Protein AF-A0A290S8D7-F1 (afdb_monomer_lite)

Sequence (197 aa):
MLNIEDENNVKNYIDEVLSFNNTICKQAKLFISSNDVSYNMELPVLGNIDRTFTPRDGGKIKKEITNSKGVSPVKDMSHWLAHYLYKKIIELDVICIFDDVMGTEGDLVGFEKTSFINKHEEMVHIACKKNISSKNELMKLIFASKVSWHFVCVIAYTDKGFTTPEYYETDSLKVKEVVIGACDGEAFIVVKKLYEK

pLDDT: mean 72.98, std 17.55, range [30.61, 94.19]

Radius of gyration: 16.67 Å; chains: 1; bounding box: 40×33×49 Å

Foldseek 3Di:
DADQVDPVLVVVLLCVLLVDPDPLSVLVVCVPVVFAKDKDKDFPCPDPWRWHFDSVVQRATDTDDDDDDDDDPQPALLSVVLVVVVCCQVVVQKKKKKFQPPDDPVNCVPVVLFWDQAPVRGIMGIDHVVRDVDSVNSSVVCVVRLQFQNIKMWIFDAPVHDDDRHHDPSVRTHTAWMWGAGNSNSMIIIMGHPDDD

Structure (mmCIF, N/CA/C/O backbone):
data_AF-A0A290S8D7-F1
#
_entry.id   AF-A0A290S8D7-F1
#
loop_
_atom_site.group_PDB
_atom_site.id
_atom_site.type_symbol
_atom_site.label_atom_id
_atom_site.label_alt_id
_atom_site.label_comp_id
_atom_site.label_asym_id
_atom_site.label_entity_id
_atom_site.label_seq_id
_atom_site.pdbx_PDB_ins_code
_atom_site.Cartn_x
_atom_site.Cartn_y
_atom_site.Cartn_z
_atom_site.occupancy
_atom_site.B_iso_or_equiv
_atom_site.auth_seq_id
_atom_site.auth_comp_id
_atom_site.auth_asym_id
_atom_site.auth_atom_id
_atom_site.pdbx_PDB_model_num
ATOM 1 N N . MET A 1 1 ? -3.801 4.376 -21.382 1.00 35.59 1 MET A N 1
ATOM 2 C CA . MET A 1 1 ? -4.332 3.147 -20.761 1.00 35.59 1 MET A CA 1
ATOM 3 C C . MET A 1 1 ? -3.591 2.013 -21.434 1.00 35.59 1 MET A C 1
ATOM 5 O O . MET A 1 1 ? -3.637 1.959 -22.656 1.00 35.59 1 MET A O 1
ATOM 9 N N . LEU A 1 2 ? -2.790 1.243 -20.697 1.00 41.97 2 LEU A N 1
ATOM 10 C CA . LEU A 1 2 ? -2.052 0.141 -21.307 1.00 41.97 2 LEU A CA 1
ATOM 11 C C . LEU A 1 2 ? -2.994 -1.022 -21.585 1.00 41.97 2 LEU A C 1
ATOM 13 O O . LEU A 1 2 ? -3.769 -1.401 -20.708 1.00 41.97 2 LEU A O 1
ATOM 17 N N . ASN A 1 3 ? -2.880 -1.606 -22.775 1.00 43.66 3 ASN A N 1
ATOM 18 C CA . ASN A 1 3 ? -3.418 -2.932 -23.027 1.00 43.66 3 ASN A CA 1
ATOM 19 C C . ASN A 1 3 ? -2.532 -3.933 -22.284 1.00 43.66 3 ASN A C 1
ATOM 21 O O . ASN A 1 3 ? -1.372 -4.137 -22.636 1.00 43.66 3 ASN A O 1
ATOM 25 N N . ILE A 1 4 ? -3.072 -4.518 -21.220 1.00 52.78 4 ILE A N 1
ATOM 26 C CA . ILE A 1 4 ? -2.480 -5.687 -20.580 1.00 52.78 4 ILE A CA 1
ATOM 27 C 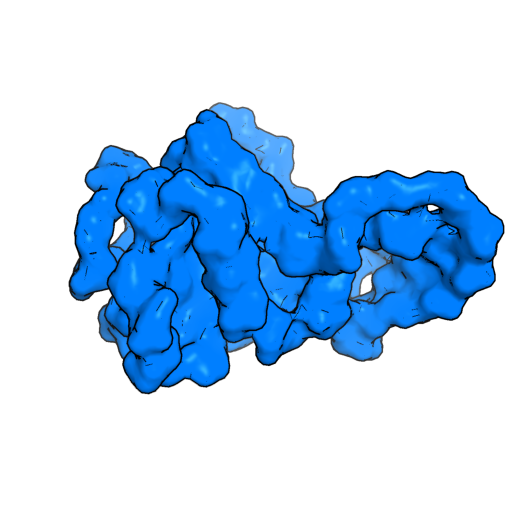C . ILE A 1 4 ? -2.733 -6.847 -21.545 1.00 52.78 4 ILE A C 1
ATOM 29 O O . ILE A 1 4 ? -3.855 -7.333 -21.639 1.00 52.78 4 ILE A O 1
ATOM 33 N N . GLU A 1 5 ? -1.718 -7.249 -22.309 1.00 51.19 5 GLU A N 1
ATOM 34 C CA . GLU A 1 5 ? -1.872 -8.282 -23.346 1.00 51.19 5 GLU A CA 1
ATOM 35 C C . GLU A 1 5 ? -2.170 -9.684 -22.777 1.00 51.19 5 GLU A C 1
ATOM 37 O O . GLU A 1 5 ? -2.544 -10.574 -23.535 1.00 51.19 5 GLU A O 1
ATOM 42 N N . ASP A 1 6 ? -2.043 -9.900 -21.460 1.00 66.06 6 ASP A N 1
ATOM 43 C CA . ASP A 1 6 ? -2.288 -11.206 -20.841 1.00 66.06 6 ASP A CA 1
ATOM 44 C C . ASP A 1 6 ? -2.640 -11.098 -19.342 1.00 66.06 6 ASP A C 1
ATOM 46 O O . ASP A 1 6 ? -1.768 -10.940 -18.481 1.00 66.06 6 ASP A O 1
ATOM 50 N N . GLU A 1 7 ? -3.933 -11.197 -19.021 1.00 66.19 7 GLU A N 1
ATOM 51 C CA . GLU A 1 7 ? -4.452 -11.187 -17.644 1.00 66.19 7 GLU A CA 1
ATOM 52 C C . GLU A 1 7 ? -3.838 -12.302 -16.776 1.00 66.19 7 GLU A C 1
ATOM 54 O O . GLU A 1 7 ? -3.600 -12.097 -15.583 1.00 66.19 7 GLU A O 1
ATOM 59 N N . ASN A 1 8 ? -3.511 -13.463 -17.359 1.00 72.75 8 ASN A N 1
ATOM 60 C CA . ASN A 1 8 ? -2.917 -14.574 -16.612 1.00 72.75 8 ASN A CA 1
ATOM 61 C C . ASN A 1 8 ? -1.498 -14.242 -16.151 1.00 72.75 8 ASN A C 1
ATOM 63 O O . ASN A 1 8 ? -1.115 -14.581 -15.034 1.00 72.75 8 ASN A O 1
ATOM 67 N N . ASN A 1 9 ? -0.724 -13.530 -16.972 1.00 72.00 9 ASN A N 1
ATOM 68 C CA . ASN A 1 9 ? 0.621 -13.118 -16.581 1.00 72.00 9 ASN A CA 1
ATOM 69 C C . ASN A 1 9 ? 0.597 -12.066 -15.455 1.00 72.00 9 ASN A C 1
ATOM 71 O O . ASN A 1 9 ? 1.497 -12.057 -14.618 1.00 72.00 9 ASN A O 1
ATOM 75 N N . VAL A 1 10 ? -0.430 -11.207 -15.395 1.00 76.25 10 VAL A N 1
ATOM 76 C CA . VAL A 1 10 ? -0.623 -10.273 -14.269 1.00 76.25 10 VAL A CA 1
ATOM 77 C C . VAL A 1 10 ? -0.978 -11.020 -12.989 1.00 76.25 10 VAL A C 1
ATOM 79 O O . VAL A 1 10 ? -0.398 -10.728 -11.946 1.00 76.25 10 VAL A O 1
ATOM 82 N N . LYS A 1 11 ? -1.880 -12.004 -13.060 1.00 81.62 11 LYS A N 1
ATOM 83 C CA . LYS A 1 11 ? -2.230 -12.840 -11.902 1.00 81.62 11 LYS A CA 1
ATOM 84 C C . LYS A 1 11 ? -1.018 -13.601 -11.369 1.00 81.62 11 LYS A C 1
ATOM 86 O O . LYS A 1 11 ? -0.742 -13.505 -10.182 1.00 81.62 11 LYS A O 1
ATOM 91 N N . ASN A 1 12 ? -0.235 -14.231 -12.246 1.00 84.06 12 ASN A N 1
ATOM 92 C CA . ASN A 1 12 ? 0.993 -14.931 -11.855 1.00 84.06 12 ASN A CA 1
ATOM 93 C C . ASN A 1 12 ? 1.996 -14.001 -11.156 1.00 84.06 12 ASN A C 1
ATOM 95 O O . ASN A 1 12 ? 2.561 -14.372 -10.133 1.00 84.06 12 ASN A O 1
ATOM 99 N N . TYR A 1 13 ? 2.189 -12.784 -11.677 1.00 85.44 13 TYR A N 1
ATOM 100 C CA . TYR A 1 13 ? 3.054 -11.787 -11.042 1.00 85.44 13 TYR A CA 1
ATOM 101 C C . TYR A 1 13 ? 2.541 -11.388 -9.651 1.00 85.44 13 TYR A C 1
ATOM 103 O O . TYR A 1 13 ? 3.307 -11.318 -8.695 1.00 85.44 13 TYR A O 1
ATOM 111 N N . ILE A 1 14 ? 1.235 -11.143 -9.521 1.00 89.06 14 ILE A N 1
ATOM 112 C CA . ILE A 1 14 ? 0.614 -10.817 -8.233 1.00 89.06 14 ILE A CA 1
ATOM 113 C C . ILE A 1 14 ? 0.780 -11.973 -7.248 1.00 89.06 14 ILE A C 1
ATOM 115 O O . ILE A 1 14 ? 1.125 -11.731 -6.097 1.00 89.06 14 ILE A O 1
ATOM 119 N N . ASP A 1 15 ? 0.576 -13.214 -7.682 1.00 89.38 15 ASP A N 1
ATOM 120 C CA . ASP A 1 15 ? 0.742 -14.392 -6.833 1.00 89.38 15 ASP A CA 1
ATOM 121 C C . ASP A 1 15 ? 2.195 -14.567 -6.372 1.00 89.38 15 ASP A C 1
ATOM 123 O O . ASP A 1 15 ? 2.427 -14.920 -5.213 1.00 89.38 15 ASP A O 1
ATOM 127 N N . GLU A 1 16 ? 3.166 -14.268 -7.242 1.00 88.56 16 GLU A N 1
ATOM 128 C CA . GLU A 1 16 ? 4.594 -14.256 -6.914 1.00 88.56 16 GLU A CA 1
ATOM 129 C C . GLU A 1 16 ? 4.921 -13.174 -5.882 1.00 88.56 16 GLU A C 1
ATOM 131 O O . GLU A 1 16 ? 5.506 -13.485 -4.841 1.00 88.56 16 GLU A O 1
ATOM 136 N N . VAL A 1 17 ? 4.492 -11.926 -6.106 1.00 87.44 17 VAL A N 1
ATOM 137 C CA . VAL A 1 17 ? 4.699 -10.843 -5.136 1.00 87.44 17 VAL A CA 1
ATOM 138 C C . VAL A 1 17 ? 4.022 -11.197 -3.821 1.00 87.44 17 VAL A C 1
ATOM 140 O O . VAL A 1 17 ? 4.663 -11.171 -2.787 1.00 87.44 17 VAL A O 1
ATOM 143 N N . LEU A 1 18 ? 2.765 -11.630 -3.823 1.00 91.06 18 LEU A N 1
ATOM 144 C CA . LEU A 1 18 ? 2.042 -11.949 -2.594 1.00 91.06 18 LEU A CA 1
ATOM 145 C C . LEU A 1 18 ? 2.454 -13.292 -1.966 1.00 91.06 18 LEU A C 1
ATOM 147 O O . LEU A 1 18 ? 1.881 -13.683 -0.947 1.00 91.06 18 LEU A O 1
ATOM 151 N N . SER A 1 19 ? 3.406 -14.036 -2.542 1.00 89.44 19 SER A N 1
ATOM 152 C CA . SER A 1 19 ? 3.867 -15.335 -2.022 1.00 89.44 19 SER A CA 1
ATOM 153 C C . SER A 1 19 ? 4.521 -15.243 -0.639 1.00 89.44 19 SER A C 1
ATOM 155 O O . SER A 1 19 ? 4.538 -16.235 0.092 1.00 89.44 19 SER A O 1
ATOM 157 N N . PHE A 1 20 ? 4.974 -14.050 -0.251 1.00 86.00 20 PHE A N 1
ATOM 158 C CA . PHE A 1 20 ? 5.603 -13.780 1.033 1.00 86.00 20 PHE A CA 1
ATOM 159 C C . PHE A 1 20 ? 4.634 -14.034 2.191 1.00 86.00 20 PHE A C 1
ATOM 161 O O . PHE A 1 20 ? 3.454 -13.677 2.160 1.00 86.00 20 PHE A O 1
ATOM 168 N N . ASN A 1 21 ? 5.143 -14.674 3.244 1.00 84.75 21 ASN A N 1
ATOM 169 C CA . ASN A 1 21 ? 4.344 -15.095 4.393 1.00 84.75 21 ASN A CA 1
ATOM 170 C C . ASN A 1 21 ? 4.183 -13.979 5.437 1.00 84.75 21 ASN A C 1
ATOM 172 O O . ASN A 1 21 ? 4.335 -14.240 6.628 1.00 84.75 21 ASN A O 1
ATOM 176 N N . ASN A 1 22 ? 3.858 -12.760 5.002 1.00 84.88 22 ASN A N 1
ATOM 177 C CA . ASN A 1 22 ? 3.599 -11.642 5.907 1.00 84.88 22 ASN A CA 1
ATOM 178 C C . ASN A 1 22 ? 2.112 -11.287 6.008 1.00 84.88 22 ASN A C 1
ATOM 180 O O . ASN A 1 22 ? 1.277 -11.711 5.197 1.00 84.88 22 ASN A O 1
ATOM 184 N N . THR A 1 23 ? 1.764 -10.524 7.039 1.00 84.44 23 THR A N 1
ATOM 185 C CA . THR A 1 23 ? 0.374 -10.174 7.343 1.00 84.44 23 THR A CA 1
ATOM 186 C C . THR A 1 23 ? -0.302 -9.405 6.209 1.00 84.44 23 THR A C 1
ATOM 188 O O . THR A 1 23 ? -1.461 -9.669 5.890 1.00 84.44 23 THR A O 1
ATOM 191 N N . ILE A 1 24 ? 0.408 -8.484 5.560 1.00 87.88 24 ILE A N 1
ATOM 192 C CA . ILE A 1 24 ? -0.156 -7.621 4.516 1.00 87.88 24 ILE A CA 1
ATOM 193 C C . ILE A 1 24 ? -0.425 -8.425 3.243 1.00 87.88 24 ILE A C 1
ATOM 195 O O . ILE A 1 24 ? -1.511 -8.318 2.670 1.00 87.88 24 ILE A O 1
ATOM 199 N N . CYS A 1 25 ? 0.494 -9.313 2.857 1.00 90.50 25 CYS A N 1
ATOM 200 C CA . CYS A 1 25 ? 0.313 -10.248 1.751 1.00 90.50 25 CYS A CA 1
ATOM 201 C C . CYS A 1 25 ? -0.875 -11.190 1.985 1.00 90.50 25 CYS A C 1
ATOM 203 O O . CYS A 1 25 ? -1.663 -11.428 1.068 1.00 90.50 25 CYS A O 1
ATOM 205 N N . LYS A 1 26 ? -1.065 -11.685 3.217 1.00 89.12 26 LYS A N 1
ATOM 206 C CA . LYS A 1 26 ? -2.236 -12.502 3.585 1.00 89.12 26 LYS A CA 1
ATOM 207 C C . LYS A 1 26 ? -3.545 -11.729 3.428 1.00 89.12 26 LYS A C 1
ATOM 209 O O . LYS A 1 26 ? -4.486 -12.255 2.836 1.00 89.12 26 LYS A O 1
ATOM 214 N N . GLN A 1 27 ? -3.598 -10.484 3.903 1.00 89.62 27 GLN A N 1
ATOM 215 C CA . GLN A 1 27 ? -4.783 -9.627 3.773 1.00 89.62 27 GLN A CA 1
ATOM 216 C C . GLN A 1 27 ? -5.085 -9.288 2.306 1.00 89.62 27 GLN A C 1
ATOM 218 O O . GLN A 1 27 ? -6.234 -9.374 1.872 1.00 89.62 27 GLN A O 1
ATOM 223 N N . ALA A 1 28 ? -4.056 -8.984 1.511 1.00 92.44 28 ALA A N 1
ATOM 224 C CA . ALA A 1 28 ? -4.190 -8.765 0.075 1.00 92.44 28 ALA A CA 1
ATOM 225 C C . ALA A 1 28 ? -4.727 -10.013 -0.648 1.00 92.44 28 ALA A C 1
ATOM 227 O O . ALA A 1 28 ? -5.698 -9.916 -1.398 1.00 92.44 28 ALA A O 1
ATOM 228 N N . LYS A 1 29 ? -4.162 -11.199 -0.378 1.00 93.00 29 LYS A N 1
ATOM 229 C CA . LYS A 1 29 ? -4.640 -12.479 -0.931 1.00 93.00 29 LYS A CA 1
ATOM 230 C C . LYS A 1 29 ? -6.086 -12.769 -0.556 1.00 93.00 29 LYS A C 1
ATOM 232 O O . LYS A 1 29 ? -6.873 -13.168 -1.415 1.00 93.00 29 LYS A O 1
ATOM 237 N N . LEU A 1 30 ? -6.452 -12.561 0.708 1.00 91.56 30 LEU A N 1
ATOM 238 C CA . LEU A 1 30 ? -7.822 -12.756 1.170 1.00 91.56 30 LEU A CA 1
ATOM 239 C C . LEU A 1 30 ? -8.782 -11.812 0.440 1.00 91.56 30 LEU A C 1
ATOM 241 O O . LEU A 1 30 ? -9.814 -12.259 -0.054 1.00 91.56 30 LEU A O 1
ATOM 245 N N . PHE A 1 31 ? -8.433 -10.531 0.303 1.00 92.81 31 PHE A N 1
ATOM 246 C CA . PHE A 1 31 ? -9.238 -9.564 -0.443 1.00 92.81 31 PHE A CA 1
ATOM 247 C C . PHE A 1 31 ? -9.433 -9.980 -1.906 1.00 92.81 31 PHE A C 1
ATOM 249 O O . PHE A 1 31 ? -10.566 -10.002 -2.383 1.00 92.81 31 PHE A O 1
ATOM 256 N N . ILE A 1 32 ? -8.351 -10.350 -2.597 1.00 92.69 32 ILE A N 1
ATOM 257 C CA . ILE A 1 32 ? -8.379 -10.727 -4.017 1.00 92.69 32 ILE A CA 1
ATOM 258 C C . ILE A 1 32 ? -9.186 -12.011 -4.241 1.00 92.69 32 ILE A C 1
ATOM 260 O O . ILE A 1 32 ? -9.988 -12.071 -5.162 1.00 92.69 32 ILE A O 1
ATOM 264 N N . SER A 1 33 ? -9.005 -13.027 -3.396 1.00 91.31 33 SER A N 1
ATOM 265 C CA . SER A 1 33 ? -9.686 -14.324 -3.548 1.00 91.31 33 SER A CA 1
ATOM 266 C C . SER A 1 33 ? -11.159 -14.312 -3.130 1.00 91.31 33 SER A C 1
ATOM 268 O O . SER A 1 33 ? -11.928 -15.153 -3.589 1.00 91.31 33 SER A O 1
ATOM 270 N N . SER A 1 34 ? -11.569 -13.374 -2.270 1.00 89.81 34 SER A N 1
ATOM 271 C CA . SER A 1 34 ? -12.949 -13.277 -1.767 1.00 89.81 34 SER A CA 1
ATOM 272 C C . SER A 1 34 ? -13.835 -12.289 -2.533 1.00 89.81 34 SER A C 1
ATOM 274 O O . SER A 1 34 ? -15.004 -12.124 -2.180 1.00 89.81 34 SER A O 1
ATOM 276 N N . ASN A 1 35 ? -13.313 -11.611 -3.560 1.00 87.75 35 ASN A N 1
ATOM 277 C CA . ASN A 1 35 ? -14.046 -10.586 -4.298 1.00 87.75 35 ASN A CA 1
ATOM 278 C C . ASN A 1 35 ? -13.817 -10.691 -5.807 1.00 87.75 35 ASN A C 1
ATOM 280 O O . ASN A 1 35 ? -12.728 -11.021 -6.263 1.00 87.75 35 ASN A O 1
ATOM 284 N N . ASP A 1 36 ? -14.818 -10.272 -6.580 1.00 88.75 36 ASP A N 1
ATOM 285 C CA . ASP A 1 36 ? -14.620 -9.949 -7.990 1.00 88.75 36 ASP A CA 1
ATOM 286 C C . ASP A 1 36 ? -13.824 -8.644 -8.095 1.00 88.75 36 ASP A C 1
ATOM 288 O O . ASP A 1 36 ? -14.302 -7.570 -7.699 1.00 88.75 36 ASP A O 1
ATOM 292 N N . VAL A 1 37 ? -12.597 -8.735 -8.606 1.00 89.44 37 VAL A N 1
ATOM 293 C CA . VAL A 1 37 ? -11.658 -7.612 -8.681 1.00 89.44 37 VAL A CA 1
ATOM 294 C C . VAL A 1 37 ? -11.270 -7.261 -10.113 1.00 89.44 37 VAL A C 1
ATOM 296 O O . VAL A 1 37 ? -11.284 -8.087 -11.019 1.00 89.44 37 VAL A O 1
ATOM 299 N N . SER A 1 38 ? -10.895 -6.000 -10.297 1.00 87.44 38 SER A N 1
ATOM 300 C CA . SER A 1 38 ? -10.228 -5.473 -11.483 1.00 87.44 38 SER A CA 1
ATOM 301 C C . SER A 1 38 ? -8.760 -5.210 -11.180 1.00 87.44 38 SER A C 1
ATOM 303 O O . SER A 1 38 ? -8.421 -4.799 -10.067 1.00 87.44 38 SER A O 1
ATOM 305 N N . TYR A 1 39 ? -7.911 -5.391 -12.189 1.00 85.81 39 TYR A N 1
ATOM 306 C CA . TYR A 1 39 ? -6.485 -5.088 -12.132 1.00 85.81 39 TYR A CA 1
ATOM 307 C C . TYR A 1 39 ? -6.200 -3.913 -13.063 1.00 85.81 39 TYR A C 1
ATOM 309 O O . TYR A 1 39 ? -6.326 -4.039 -14.279 1.00 85.81 39 TYR A O 1
ATOM 317 N N . ASN A 1 40 ? -5.826 -2.765 -12.501 1.00 82.81 40 ASN A N 1
ATOM 318 C CA . ASN A 1 40 ? -5.484 -1.578 -13.279 1.00 82.81 40 ASN A CA 1
ATOM 319 C C . ASN A 1 40 ? -3.999 -1.282 -13.118 1.00 82.81 40 ASN A C 1
ATOM 321 O O . ASN A 1 40 ? -3.534 -1.012 -12.011 1.00 82.81 40 ASN A O 1
ATOM 325 N N . MET A 1 41 ? -3.251 -1.336 -14.217 1.00 77.56 41 MET A N 1
ATOM 326 C CA . MET A 1 41 ? -1.858 -0.914 -14.212 1.00 77.56 41 MET A CA 1
ATOM 327 C C . MET A 1 41 ? -1.770 0.605 -14.336 1.00 77.56 41 MET A C 1
ATOM 329 O O . MET A 1 41 ? -2.186 1.191 -15.335 1.00 77.56 41 MET A O 1
ATOM 333 N N . GLU A 1 42 ? -1.171 1.220 -13.329 1.00 77.69 42 GLU A N 1
ATOM 334 C CA . GLU A 1 42 ? -0.892 2.642 -13.264 1.00 77.69 42 GLU A CA 1
ATOM 335 C C . GLU A 1 42 ? 0.582 2.863 -13.602 1.00 77.69 42 GLU A C 1
ATOM 337 O O . GLU A 1 42 ? 1.485 2.313 -12.965 1.00 77.69 42 GLU A O 1
ATOM 342 N N . LEU A 1 43 ? 0.819 3.674 -14.631 1.00 66.81 43 LEU A N 1
ATOM 343 C CA . LEU A 1 43 ? 2.134 4.146 -15.051 1.00 66.81 43 LEU A CA 1
ATOM 344 C C . LEU A 1 43 ? 2.100 5.668 -15.124 1.00 66.81 43 LEU A C 1
ATOM 346 O O . LEU A 1 43 ? 1.147 6.227 -15.676 1.00 66.81 43 LEU A O 1
ATOM 350 N N . PRO A 1 44 ? 3.139 6.370 -14.649 1.00 55.47 44 PRO A N 1
ATOM 351 C CA . PRO A 1 44 ? 3.204 7.791 -14.882 1.00 55.47 44 PRO A CA 1
ATOM 352 C C . PRO A 1 44 ? 3.538 7.992 -16.362 1.00 55.47 44 PRO A C 1
ATOM 354 O O . PRO A 1 44 ? 4.499 7.422 -16.889 1.00 55.47 44 PRO A O 1
ATOM 357 N N . VAL A 1 45 ? 2.758 8.834 -17.034 1.00 50.38 45 VAL A N 1
ATOM 358 C CA . VAL A 1 45 ? 3.091 9.336 -18.371 1.00 50.38 45 VAL A CA 1
ATOM 359 C C . VAL A 1 45 ? 4.280 10.290 -18.219 1.00 50.38 45 VAL A C 1
ATOM 361 O O . VAL A 1 45 ? 4.124 11.503 -18.084 1.00 50.38 45 VAL A O 1
ATOM 364 N N . LEU A 1 46 ? 5.492 9.735 -18.167 1.00 47.25 46 LEU A N 1
ATOM 365 C CA . LEU A 1 46 ? 6.741 10.488 -18.276 1.00 47.25 46 LEU A CA 1
ATOM 366 C C . LEU A 1 46 ? 7.012 10.713 -19.769 1.00 47.25 46 LEU A C 1
ATOM 368 O O . LEU A 1 46 ? 7.853 10.048 -20.368 1.00 47.25 46 LEU A O 1
ATOM 372 N N . GLY A 1 47 ? 6.224 11.604 -20.375 1.00 47.12 47 GLY A N 1
ATOM 373 C CA . GLY A 1 47 ? 6.199 11.828 -21.822 1.00 47.12 47 GLY A CA 1
ATOM 374 C C . GLY A 1 47 ? 5.438 10.750 -22.605 1.00 47.12 47 GLY A C 1
ATOM 375 O O . GLY A 1 47 ? 4.979 9.754 -22.044 1.00 47.12 47 GLY A O 1
ATOM 376 N N . ASN A 1 48 ? 5.297 10.966 -23.915 1.00 42.88 48 ASN A N 1
ATOM 377 C CA . ASN A 1 48 ? 4.712 10.002 -24.851 1.00 42.88 48 ASN A CA 1
ATOM 378 C C . ASN A 1 48 ? 5.699 8.848 -25.088 1.00 42.88 48 ASN A C 1
ATOM 380 O O . ASN A 1 48 ? 6.441 8.845 -26.066 1.00 42.88 48 ASN A O 1
ATOM 384 N N . ILE A 1 49 ? 5.750 7.906 -24.149 1.00 46.81 49 ILE A N 1
ATOM 385 C CA . ILE A 1 49 ? 6.472 6.640 -24.278 1.00 46.81 49 ILE A CA 1
ATOM 386 C C . ILE A 1 49 ? 5.403 5.551 -24.308 1.00 46.81 49 ILE A C 1
ATOM 388 O O . ILE A 1 49 ? 4.683 5.387 -23.320 1.00 46.81 49 ILE A O 1
ATOM 392 N N . ASP A 1 50 ? 5.304 4.824 -25.418 1.00 44.41 50 ASP A N 1
ATOM 393 C CA . ASP A 1 50 ? 4.528 3.586 -25.462 1.00 44.41 50 ASP A CA 1
ATOM 394 C C . ASP A 1 50 ? 5.271 2.541 -24.623 1.00 44.41 50 ASP A C 1
ATOM 396 O O . ASP A 1 50 ? 6.456 2.272 -24.832 1.00 44.41 50 ASP A O 1
ATOM 400 N N . ARG A 1 51 ? 4.608 2.025 -23.587 1.00 51.03 51 ARG A N 1
ATOM 401 C CA . ARG A 1 51 ? 5.213 1.120 -22.601 1.00 51.03 51 ARG A CA 1
ATOM 402 C C . ARG A 1 51 ? 4.434 -0.182 -22.573 1.00 51.03 51 ARG A C 1
ATOM 404 O O . ARG A 1 51 ? 3.459 -0.289 -21.850 1.00 51.03 51 ARG A O 1
ATOM 411 N N . THR A 1 52 ? 4.851 -1.199 -23.306 1.00 47.66 52 THR A N 1
ATOM 412 C CA . THR A 1 52 ? 4.267 -2.538 -23.146 1.00 47.66 52 THR A CA 1
ATOM 413 C C . THR A 1 52 ? 4.808 -3.173 -21.863 1.00 47.66 52 THR A C 1
ATOM 415 O O . THR A 1 52 ? 6.021 -3.314 -21.691 1.00 47.66 52 THR A O 1
ATOM 418 N N . PHE A 1 53 ? 3.915 -3.533 -20.937 1.00 45.91 53 PHE A N 1
ATOM 419 C CA . PHE A 1 53 ? 4.272 -4.322 -19.761 1.00 45.91 53 PHE A CA 1
ATOM 420 C C . PHE A 1 53 ? 4.354 -5.795 -20.152 1.00 45.91 53 PHE A C 1
ATOM 422 O O . PHE A 1 53 ? 3.346 -6.405 -20.501 1.00 45.91 53 PHE A O 1
ATOM 429 N N . THR A 1 54 ? 5.551 -6.371 -20.074 1.00 51.34 54 THR A N 1
ATOM 430 C CA . THR A 1 54 ? 5.773 -7.812 -20.236 1.00 51.34 54 THR A CA 1
ATOM 431 C C . THR A 1 54 ? 6.100 -8.426 -18.875 1.00 51.34 54 THR A C 1
ATOM 433 O O . THR A 1 54 ? 7.225 -8.276 -18.396 1.00 51.34 54 THR A O 1
ATOM 436 N N . PRO A 1 55 ? 5.157 -9.145 -18.237 1.00 46.56 55 PRO A N 1
ATOM 437 C CA . PRO A 1 55 ? 5.361 -9.679 -16.888 1.00 46.56 55 PRO A CA 1
ATOM 438 C C . PRO A 1 55 ? 6.447 -10.768 -16.828 1.00 46.56 55 PRO A C 1
ATOM 440 O O . PRO A 1 55 ? 7.042 -10.972 -15.777 1.00 46.56 55 PRO A O 1
ATOM 443 N N . ARG A 1 56 ? 6.758 -11.424 -17.961 1.00 44.06 56 ARG A N 1
ATOM 444 C CA . ARG A 1 56 ? 7.706 -12.555 -18.058 1.00 44.06 56 ARG A CA 1
ATOM 445 C C . ARG A 1 56 ? 9.156 -12.250 -17.649 1.00 44.06 56 ARG A C 1
ATOM 447 O O . ARG A 1 56 ? 9.883 -13.195 -17.374 1.00 44.06 56 ARG A O 1
ATOM 454 N N . ASP A 1 57 ? 9.563 -10.981 -17.571 1.00 45.25 57 ASP A N 1
ATOM 455 C CA . ASP A 1 57 ? 10.943 -10.577 -17.244 1.00 45.25 57 ASP A CA 1
ATOM 456 C C . ASP A 1 57 ? 11.062 -9.867 -15.877 1.00 45.25 57 ASP A C 1
ATOM 458 O O . ASP A 1 57 ? 11.888 -8.965 -15.716 1.00 45.25 57 ASP A O 1
ATOM 462 N N . GLY A 1 58 ? 10.207 -10.210 -14.906 1.00 45.78 58 GLY A N 1
ATOM 463 C CA . GLY A 1 58 ? 10.119 -9.491 -13.623 1.00 45.78 58 GLY A CA 1
ATOM 464 C C . GLY A 1 58 ? 9.415 -8.137 -13.755 1.00 45.78 58 GLY A C 1
ATOM 465 O O . GLY A 1 58 ? 9.681 -7.200 -13.009 1.00 45.78 58 GLY A O 1
ATOM 466 N N . GLY A 1 59 ? 8.551 -7.999 -14.765 1.00 44.44 59 GLY A N 1
ATOM 467 C CA . GLY A 1 59 ? 7.841 -6.754 -15.038 1.00 44.44 59 GLY A CA 1
ATOM 468 C C . GLY A 1 59 ? 8.681 -5.663 -15.708 1.00 44.44 59 GLY A C 1
ATOM 469 O O . GLY A 1 59 ? 8.357 -4.488 -15.579 1.00 44.44 59 GLY A O 1
ATOM 470 N N . LYS A 1 60 ? 9.750 -5.990 -16.438 1.00 43.66 60 LYS A N 1
ATOM 471 C CA . LYS A 1 60 ? 10.534 -4.979 -17.171 1.00 43.66 60 LYS A CA 1
ATOM 472 C C . LYS A 1 60 ? 9.714 -4.306 -18.279 1.00 43.66 60 LYS A C 1
ATOM 474 O O . LYS A 1 60 ? 9.004 -4.960 -19.043 1.00 43.66 60 LYS A O 1
ATOM 479 N N . ILE A 1 61 ? 9.861 -2.985 -18.392 1.00 47.66 61 ILE A N 1
ATOM 480 C CA . ILE A 1 61 ? 9.266 -2.170 -19.461 1.00 47.66 61 ILE A CA 1
ATOM 481 C C . ILE A 1 61 ? 10.216 -2.162 -20.664 1.00 47.66 61 ILE A C 1
ATOM 483 O O . ILE A 1 61 ? 11.356 -1.703 -20.547 1.00 47.66 61 ILE A O 1
ATOM 487 N N . LYS A 1 62 ? 9.749 -2.597 -21.842 1.00 43.03 62 LYS A N 1
ATOM 488 C CA . LYS A 1 62 ? 10.443 -2.300 -23.106 1.00 43.03 62 LYS A CA 1
ATOM 489 C C . LYS A 1 62 ? 10.213 -0.824 -23.444 1.00 43.03 62 LYS A C 1
ATOM 491 O O . LYS A 1 62 ? 9.073 -0.384 -23.547 1.00 43.03 62 LYS A O 1
ATOM 496 N N . LYS A 1 63 ? 11.292 -0.041 -23.542 1.00 47.44 63 LYS A N 1
ATOM 497 C CA . LYS A 1 63 ? 11.243 1.406 -23.815 1.00 47.44 63 LYS A CA 1
ATOM 498 C C . LYS A 1 63 ? 11.417 1.655 -25.317 1.00 47.44 63 LYS A C 1
ATOM 500 O O . LYS A 1 63 ? 12.502 1.406 -25.831 1.00 47.44 63 LYS A O 1
ATOM 505 N N . GLU A 1 64 ? 10.415 2.224 -25.986 1.00 38.47 64 GLU A N 1
ATOM 506 C CA . GLU A 1 64 ? 10.604 2.943 -27.255 1.00 38.47 64 GLU A CA 1
ATOM 507 C C . GLU A 1 64 ? 10.460 4.449 -27.004 1.00 38.47 64 GLU A C 1
ATOM 509 O O . GLU A 1 64 ? 9.447 4.930 -26.500 1.00 38.47 64 GLU A O 1
ATOM 514 N N . ILE A 1 65 ? 11.525 5.209 -27.272 1.00 34.34 65 ILE A N 1
ATOM 515 C CA . ILE A 1 65 ? 11.581 6.645 -26.979 1.00 34.34 65 ILE A CA 1
ATOM 516 C C . ILE A 1 65 ? 11.016 7.414 -28.175 1.00 34.34 65 ILE A C 1
ATOM 518 O O . ILE A 1 65 ? 11.673 7.506 -29.210 1.00 34.34 65 ILE A O 1
ATOM 522 N N . THR A 1 66 ? 9.853 8.049 -28.015 1.00 36.38 66 THR A N 1
ATOM 523 C CA . THR A 1 66 ? 9.364 9.068 -28.957 1.00 36.38 66 THR A CA 1
ATOM 524 C C . THR A 1 66 ? 9.331 10.452 -28.305 1.00 36.38 66 THR A C 1
ATOM 526 O O . THR A 1 66 ? 8.683 10.677 -27.286 1.00 36.38 66 THR A O 1
ATOM 529 N N . ASN A 1 67 ? 10.058 11.407 -28.891 1.00 30.61 67 ASN A N 1
ATOM 530 C CA . ASN A 1 67 ? 10.138 12.791 -28.416 1.00 30.61 67 ASN A CA 1
ATOM 531 C C . ASN A 1 67 ? 8.828 13.552 -28.686 1.00 30.61 67 ASN A C 1
ATOM 533 O O . ASN A 1 67 ? 8.472 13.750 -29.843 1.00 30.61 67 ASN A O 1
ATOM 537 N N . SER A 1 68 ? 8.157 14.081 -27.658 1.00 34.62 68 SER A N 1
ATOM 538 C CA . SER A 1 68 ? 7.323 15.295 -27.780 1.00 34.62 68 SER A CA 1
ATOM 539 C C . SER A 1 68 ? 6.866 15.843 -26.421 1.00 34.62 68 SER A C 1
ATOM 541 O O . SER A 1 68 ? 6.756 15.127 -25.429 1.00 34.62 68 SER A O 1
ATOM 543 N N . LYS A 1 69 ? 6.673 17.167 -26.387 1.00 39.03 69 LYS A N 1
ATOM 544 C CA . LYS A 1 69 ? 6.435 18.015 -25.210 1.00 39.03 69 LYS A CA 1
ATOM 545 C C . LYS A 1 69 ? 5.050 17.800 -24.588 1.00 39.03 69 LYS A C 1
ATOM 547 O O . LYS A 1 69 ? 4.050 17.825 -25.295 1.00 39.03 69 LYS A O 1
ATOM 552 N N . GLY A 1 70 ? 5.011 17.747 -23.256 1.00 35.03 70 GLY A N 1
ATOM 553 C CA . GLY A 1 70 ? 3.793 17.785 -22.441 1.00 35.03 70 GLY A CA 1
ATOM 554 C C . GLY A 1 70 ? 4.046 17.121 -21.090 1.00 35.03 70 GLY A C 1
ATOM 555 O O . GLY A 1 70 ? 3.962 15.905 -20.978 1.00 35.03 70 GLY A O 1
ATOM 556 N N . VAL A 1 71 ? 4.445 17.900 -20.081 1.00 37.69 71 VAL A N 1
ATOM 557 C CA . VAL A 1 71 ?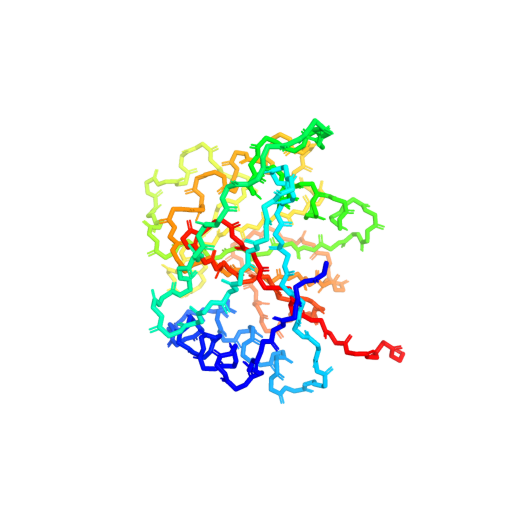 4.923 17.373 -18.791 1.00 37.69 71 VAL A CA 1
ATOM 558 C C . VAL A 1 71 ? 3.805 17.444 -17.750 1.00 37.69 71 VAL A C 1
ATOM 560 O O . VAL A 1 71 ? 3.346 18.527 -17.396 1.00 37.69 71 VAL A O 1
ATOM 563 N N . SER A 1 72 ? 3.383 16.278 -17.257 1.00 39.84 72 SER A N 1
ATOM 564 C CA . SER A 1 72 ? 2.599 16.134 -16.024 1.00 39.84 72 SER A CA 1
ATOM 565 C C . SER A 1 72 ? 3.446 16.561 -14.810 1.00 39.84 72 SER A C 1
ATOM 567 O O . SER A 1 72 ? 4.648 16.300 -14.805 1.00 39.84 72 SER A O 1
ATOM 569 N N . PRO A 1 73 ? 2.882 17.176 -13.751 1.00 40.94 73 PRO A N 1
ATOM 570 C CA . PRO A 1 73 ? 3.650 17.671 -12.597 1.00 40.94 73 PRO A CA 1
ATOM 571 C C . PRO A 1 73 ? 4.255 16.572 -11.696 1.00 40.94 73 PRO A C 1
ATOM 573 O O . PRO A 1 73 ? 4.863 16.876 -10.669 1.00 40.94 73 PRO A O 1
ATOM 576 N N . VAL A 1 74 ? 4.082 15.296 -12.043 1.00 50.25 74 VAL A N 1
ATOM 577 C CA . VAL A 1 74 ? 4.587 14.147 -11.285 1.00 50.25 74 VAL A CA 1
ATOM 578 C C . VAL A 1 74 ? 6.023 13.839 -11.719 1.00 50.25 74 VAL A C 1
ATOM 580 O O . VAL A 1 74 ? 6.255 13.455 -12.862 1.00 50.25 74 VAL A O 1
ATOM 583 N N . LYS A 1 75 ? 6.988 14.001 -10.804 1.00 57.47 75 LYS A N 1
ATOM 584 C CA . LYS A 1 75 ? 8.420 13.793 -11.091 1.00 57.47 75 LYS A CA 1
ATOM 585 C C . LYS A 1 75 ? 8.806 12.314 -11.237 1.00 57.47 75 LYS A C 1
ATOM 587 O O . LYS A 1 75 ? 9.688 12.009 -12.029 1.00 57.47 75 LYS A O 1
ATOM 592 N N . ASP A 1 76 ? 8.150 11.414 -10.500 1.00 68.81 76 ASP A N 1
ATOM 593 C CA . ASP A 1 76 ? 8.369 9.961 -10.545 1.00 68.81 76 ASP A CA 1
ATOM 594 C C . ASP A 1 76 ? 7.169 9.182 -9.961 1.00 68.81 76 ASP A C 1
ATOM 596 O O . ASP A 1 76 ? 6.188 9.765 -9.491 1.00 68.81 76 ASP A O 1
ATOM 600 N N . MET A 1 77 ? 7.251 7.849 -9.942 1.00 75.38 77 MET A N 1
ATOM 601 C CA . MET A 1 77 ? 6.171 7.015 -9.414 1.00 75.38 77 MET A CA 1
ATOM 602 C C . MET A 1 77 ? 5.911 7.147 -7.914 1.00 75.38 77 MET A C 1
ATOM 604 O O . MET A 1 77 ? 4.791 6.930 -7.461 1.00 75.38 77 MET A O 1
ATOM 608 N N . SER A 1 78 ? 6.920 7.519 -7.130 1.00 76.56 78 SER A N 1
ATOM 609 C CA . SER A 1 78 ? 6.746 7.749 -5.693 1.00 76.56 78 SER A CA 1
ATOM 610 C C . SER A 1 78 ? 5.846 8.960 -5.470 1.00 76.56 78 SER A C 1
ATOM 612 O O . SER A 1 78 ? 4.967 8.933 -4.612 1.00 76.56 78 SER A O 1
ATOM 614 N N . HIS A 1 79 ? 6.014 10.002 -6.293 1.00 77.62 79 HIS A N 1
ATOM 615 C CA . HIS A 1 79 ? 5.137 11.169 -6.279 1.00 77.62 79 HIS A CA 1
ATOM 616 C C . HIS A 1 79 ? 3.705 10.790 -6.655 1.00 77.62 79 HIS A C 1
ATOM 618 O O . HIS A 1 79 ? 2.775 11.230 -5.980 1.00 77.62 79 HIS A O 1
ATOM 624 N N . TRP A 1 80 ? 3.519 9.977 -7.703 1.00 83.25 80 TRP A N 1
ATOM 625 C CA . TRP A 1 80 ? 2.184 9.516 -8.091 1.00 83.25 80 TRP A CA 1
ATOM 626 C C . TRP A 1 80 ? 1.515 8.753 -6.947 1.00 83.25 80 TRP A C 1
ATOM 628 O O . TRP A 1 80 ? 0.410 9.112 -6.543 1.00 83.25 80 TRP A O 1
ATOM 638 N N . LEU A 1 81 ? 2.209 7.765 -6.374 1.00 86.00 81 LEU A N 1
ATOM 639 C CA . LEU A 1 81 ? 1.672 6.937 -5.298 1.00 86.00 81 LEU A CA 1
ATOM 640 C C . LEU A 1 81 ? 1.346 7.774 -4.060 1.00 86.00 81 LEU A C 1
ATOM 642 O O . LEU A 1 81 ? 0.271 7.632 -3.485 1.00 86.00 81 LEU A O 1
ATOM 646 N N . ALA A 1 82 ? 2.220 8.710 -3.685 1.00 88.50 82 ALA A N 1
ATOM 647 C CA . ALA A 1 82 ? 1.962 9.606 -2.566 1.00 88.50 82 ALA A CA 1
ATOM 648 C C . ALA A 1 82 ? 0.735 10.486 -2.812 1.00 88.50 82 ALA A C 1
ATOM 650 O O . ALA A 1 82 ? -0.086 10.665 -1.920 1.00 88.50 82 ALA A O 1
ATOM 651 N N . HIS A 1 83 ? 0.574 11.020 -4.024 1.00 85.69 83 HIS A N 1
ATOM 652 C CA . HIS A 1 83 ? -0.626 11.765 -4.397 1.00 85.69 83 HIS A CA 1
ATOM 653 C C . HIS A 1 83 ? -1.885 10.894 -4.327 1.00 85.69 83 HIS A C 1
ATOM 655 O O . HIS A 1 83 ? -2.893 11.328 -3.767 1.00 85.69 83 HIS A O 1
ATOM 661 N N . TYR A 1 84 ? -1.817 9.681 -4.877 1.00 88.19 84 TYR A N 1
ATOM 662 C CA . TYR A 1 84 ? -2.911 8.718 -4.899 1.00 88.19 84 TYR A CA 1
ATOM 663 C C . TYR A 1 84 ? -3.380 8.371 -3.482 1.00 88.19 84 TYR A C 1
ATOM 665 O O . TYR A 1 84 ? -4.550 8.556 -3.141 1.00 88.19 84 TYR A O 1
ATOM 673 N N . LEU A 1 85 ? -2.446 7.942 -2.632 1.00 91.31 85 LEU A N 1
ATOM 674 C CA . LEU A 1 85 ? -2.725 7.527 -1.263 1.00 91.31 85 LEU A CA 1
ATOM 675 C C . LEU A 1 85 ? -3.121 8.707 -0.373 1.00 91.31 85 LEU A C 1
ATOM 677 O O . LEU A 1 85 ? -4.061 8.581 0.404 1.00 91.31 85 LEU A O 1
ATOM 681 N N . TYR A 1 86 ? -2.482 9.875 -0.511 1.00 91.19 86 TYR A N 1
ATOM 682 C CA . TYR A 1 86 ? -2.850 11.056 0.275 1.00 91.19 86 TYR A CA 1
ATOM 683 C C . TYR A 1 86 ? -4.282 11.496 -0.025 1.00 91.19 86 TYR A C 1
ATOM 685 O O . TYR A 1 86 ? -5.052 11.765 0.894 1.00 91.19 86 TYR A O 1
ATOM 693 N N . LYS A 1 87 ? -4.672 11.511 -1.307 1.00 89.00 87 LYS A N 1
ATOM 694 C CA . LYS A 1 87 ? -6.049 11.817 -1.706 1.00 89.00 87 LYS A CA 1
ATOM 695 C C . LYS A 1 87 ? -7.035 10.847 -1.055 1.00 89.00 87 LYS A C 1
ATOM 697 O O . LYS A 1 87 ? -8.010 11.289 -0.461 1.00 89.00 87 LYS A O 1
ATOM 702 N N . LYS A 1 88 ? -6.750 9.542 -1.107 1.00 90.62 88 LYS A N 1
ATOM 703 C CA . LYS A 1 88 ? -7.567 8.505 -0.463 1.00 90.62 88 LYS A CA 1
ATOM 704 C C . LYS A 1 88 ? -7.687 8.739 1.045 1.00 90.62 88 LYS A C 1
ATOM 706 O O . LYS A 1 88 ? -8.805 8.813 1.546 1.00 90.62 88 LYS A O 1
ATOM 711 N N . ILE A 1 89 ? -6.565 8.912 1.745 1.00 90.50 89 ILE A N 1
ATOM 712 C CA . ILE A 1 89 ? -6.531 9.150 3.195 1.00 90.50 89 ILE A CA 1
ATOM 713 C C . ILE A 1 89 ? -7.379 10.372 3.557 1.00 90.50 89 ILE A C 1
ATOM 715 O O . ILE A 1 89 ? -8.208 10.283 4.454 1.00 90.50 89 ILE A O 1
ATOM 719 N N . ILE A 1 90 ? -7.213 11.500 2.860 1.00 88.38 90 ILE A N 1
ATOM 720 C CA . ILE A 1 90 ? -7.911 12.747 3.200 1.00 88.38 90 ILE A CA 1
ATOM 721 C C . ILE A 1 90 ? -9.397 12.711 2.812 1.00 88.38 90 ILE A C 1
ATOM 723 O O . ILE A 1 90 ? -10.248 13.064 3.629 1.00 88.38 90 ILE A O 1
ATOM 727 N N . GLU A 1 91 ? -9.728 12.287 1.593 1.00 84.88 91 GLU A N 1
ATOM 728 C CA . GLU A 1 91 ? -11.099 12.365 1.070 1.00 84.88 91 GLU A CA 1
ATOM 729 C C . GLU A 1 91 ? -11.991 11.227 1.565 1.00 84.88 91 GLU A C 1
ATOM 731 O O . GLU A 1 91 ? -13.172 11.446 1.816 1.00 84.88 91 GLU A O 1
ATOM 736 N N . LEU A 1 92 ? -11.440 10.019 1.713 1.00 82.94 92 LEU A N 1
ATOM 737 C CA . LEU A 1 92 ? -12.213 8.817 2.038 1.00 82.94 92 LEU A CA 1
ATOM 738 C C . LEU A 1 92 ? -12.007 8.325 3.471 1.00 82.94 92 LEU A C 1
ATOM 740 O O . LEU A 1 92 ? -12.632 7.342 3.848 1.00 82.94 92 LEU A O 1
ATOM 744 N N . ASP A 1 93 ? -11.151 8.987 4.253 1.00 85.38 93 ASP A N 1
ATOM 745 C CA . ASP A 1 93 ? -10.849 8.608 5.640 1.00 85.38 93 ASP A CA 1
ATOM 746 C C . ASP A 1 93 ? -10.368 7.157 5.795 1.00 85.38 93 ASP A C 1
ATOM 748 O O . ASP A 1 93 ? -10.723 6.447 6.734 1.00 85.38 93 ASP A O 1
ATOM 752 N N . VAL A 1 94 ? -9.561 6.703 4.836 1.00 89.31 94 VAL A N 1
ATOM 753 C CA . VAL A 1 94 ? -8.996 5.350 4.837 1.00 89.31 94 VAL A CA 1
ATOM 754 C C . VAL A 1 94 ? -7.648 5.297 5.543 1.00 89.31 94 VAL A C 1
ATOM 756 O O . VAL A 1 94 ? -6.962 6.306 5.735 1.00 89.31 94 VAL A O 1
ATOM 759 N N . ILE A 1 95 ? -7.257 4.074 5.875 1.00 89.81 95 ILE A N 1
ATOM 760 C CA . ILE A 1 95 ? -5.927 3.716 6.346 1.00 89.81 95 ILE A CA 1
ATOM 761 C C . ILE A 1 95 ? -5.192 3.023 5.201 1.00 89.81 95 ILE A C 1
ATOM 763 O O . ILE A 1 95 ? -5.745 2.138 4.548 1.00 89.81 95 ILE A O 1
ATOM 767 N N . CYS A 1 96 ? -3.942 3.415 4.983 1.00 90.88 96 CYS A N 1
ATOM 768 C CA . CYS A 1 96 ? -3.014 2.738 4.088 1.00 90.88 96 CYS A CA 1
ATOM 769 C C . CYS A 1 96 ? -1.969 2.013 4.932 1.00 90.88 96 CYS A C 1
ATOM 771 O O . CYS A 1 96 ? -1.334 2.635 5.781 1.00 90.88 96 CYS A O 1
ATOM 773 N N . ILE A 1 97 ? -1.796 0.717 4.703 1.00 89.25 97 ILE A N 1
ATOM 774 C CA . ILE A 1 97 ? -0.832 -0.120 5.419 1.00 89.25 97 ILE A CA 1
ATOM 775 C C . ILE A 1 97 ? 0.176 -0.634 4.402 1.00 89.25 97 ILE A C 1
ATOM 777 O O . ILE A 1 97 ? -0.233 -1.171 3.374 1.00 89.25 97 ILE A O 1
ATOM 781 N N . PHE A 1 98 ? 1.460 -0.434 4.671 1.00 87.12 98 PHE A N 1
ATOM 782 C CA . PHE A 1 98 ? 2.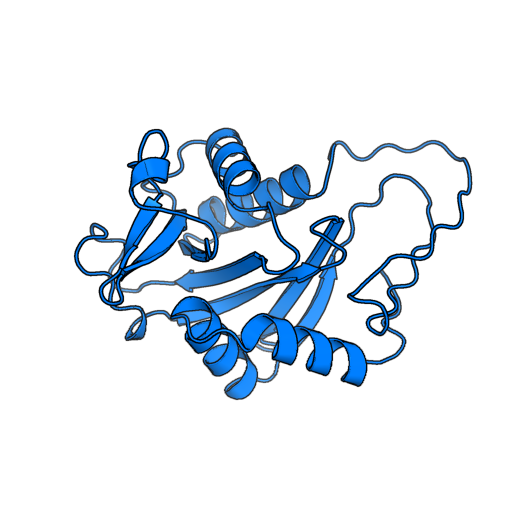569 -0.796 3.797 1.00 87.12 98 PHE A CA 1
ATOM 783 C C . PHE A 1 98 ? 3.387 -1.892 4.442 1.00 87.12 98 PHE A C 1
ATOM 785 O O . PHE A 1 98 ? 3.636 -1.857 5.649 1.00 87.12 98 PHE A O 1
ATOM 792 N N . ASP A 1 99 ? 3.816 -2.825 3.613 1.00 80.56 99 ASP A N 1
ATOM 793 C CA . ASP A 1 99 ? 4.841 -3.779 3.985 1.00 80.56 99 ASP A CA 1
ATOM 794 C C . ASP A 1 99 ? 6.223 -3.147 3.836 1.00 80.56 99 ASP A C 1
ATOM 796 O O . ASP A 1 99 ? 6.453 -2.365 2.910 1.00 80.56 99 ASP A O 1
ATOM 800 N N . ASP A 1 100 ? 7.127 -3.488 4.748 1.00 77.38 100 ASP A N 1
ATOM 801 C CA . ASP A 1 100 ? 8.541 -3.148 4.654 1.00 77.38 100 ASP A CA 1
ATOM 802 C C . ASP A 1 100 ? 9.378 -4.392 4.930 1.00 77.38 100 ASP A C 1
ATOM 804 O O . ASP A 1 100 ? 9.937 -4.585 6.006 1.00 77.38 100 ASP A O 1
ATOM 808 N N . VAL A 1 101 ? 9.449 -5.262 3.922 1.00 69.75 101 VAL A N 1
ATOM 809 C CA . VAL A 1 101 ? 10.181 -6.536 4.002 1.00 69.75 101 VAL A CA 1
ATOM 810 C C . VAL A 1 101 ? 11.678 -6.378 4.268 1.00 69.75 101 VAL A C 1
ATOM 812 O O . VAL A 1 101 ? 12.329 -7.353 4.639 1.00 69.75 101 VAL A O 1
ATOM 815 N N . MET A 1 102 ? 12.230 -5.181 4.054 1.00 70.81 102 MET A N 1
ATOM 816 C CA . MET A 1 102 ? 13.634 -4.862 4.324 1.00 70.81 102 MET A CA 1
ATOM 817 C C . MET A 1 102 ? 13.814 -4.055 5.613 1.00 70.81 102 MET A C 1
ATOM 819 O O . MET A 1 102 ? 14.952 -3.853 6.036 1.00 70.81 102 MET A O 1
ATOM 823 N N . GLY A 1 103 ? 12.717 -3.587 6.208 1.00 71.81 103 GLY A N 1
ATOM 824 C CA . GLY A 1 103 ? 12.719 -2.726 7.372 1.00 71.81 103 GLY A CA 1
ATOM 825 C C . GLY A 1 103 ? 13.147 -3.467 8.633 1.00 71.81 103 GLY A C 1
ATOM 826 O O . GLY A 1 103 ? 12.797 -4.625 8.869 1.00 71.81 103 GLY A O 1
ATOM 827 N N . THR A 1 104 ? 13.913 -2.775 9.464 1.00 70.19 104 THR A N 1
ATOM 828 C CA . THR A 1 104 ? 14.374 -3.254 10.764 1.00 70.19 104 THR A CA 1
ATOM 829 C C . THR A 1 104 ? 13.909 -2.322 11.878 1.00 70.19 104 THR A C 1
ATOM 831 O O . THR A 1 104 ? 13.546 -1.172 11.647 1.00 70.19 104 THR A O 1
ATOM 834 N N . GLU A 1 105 ? 13.983 -2.773 13.131 1.00 72.38 105 GLU A N 1
ATOM 835 C CA . GLU A 1 105 ? 13.674 -1.917 14.285 1.00 72.38 105 GLU A CA 1
ATOM 836 C C . GLU A 1 105 ? 14.534 -0.632 14.319 1.00 72.38 105 GLU A C 1
ATOM 838 O O . GLU A 1 105 ? 14.085 0.417 14.777 1.00 72.38 105 GLU A O 1
ATOM 843 N N . GLY A 1 106 ? 15.752 -0.675 13.764 1.00 70.50 106 GLY A N 1
ATOM 844 C CA . GLY A 1 106 ? 16.610 0.504 13.624 1.00 70.50 106 GLY A CA 1
ATOM 845 C C . GLY A 1 106 ? 16.040 1.577 12.688 1.00 70.50 106 GLY A C 1
ATOM 846 O O . GLY A 1 106 ? 16.297 2.763 12.897 1.00 70.50 106 GLY A O 1
ATOM 847 N N . ASP A 1 107 ? 15.218 1.182 11.714 1.00 68.19 107 ASP A N 1
ATOM 848 C CA . ASP A 1 107 ? 14.575 2.072 10.740 1.00 68.19 107 ASP A CA 1
ATOM 849 C C . ASP A 1 107 ? 13.317 2.761 11.300 1.00 68.19 107 ASP A C 1
ATOM 851 O O . ASP A 1 107 ? 12.735 3.637 10.655 1.00 68.19 107 ASP A O 1
ATOM 855 N N . LEU A 1 108 ? 12.901 2.413 12.527 1.00 67.38 108 LEU A N 1
ATOM 856 C CA . LEU A 1 108 ? 11.849 3.136 13.248 1.00 67.38 108 LEU A CA 1
ATOM 857 C C . LEU A 1 108 ? 12.258 4.588 13.539 1.00 67.38 108 LEU A C 1
ATOM 859 O O . LEU A 1 108 ? 11.398 5.470 13.617 1.00 67.38 108 LEU A O 1
ATOM 863 N N . VAL A 1 109 ? 13.563 4.846 13.682 1.00 66.38 109 VAL A N 1
ATOM 864 C CA . VAL A 1 109 ? 14.108 6.175 13.975 1.00 66.38 109 VAL A CA 1
ATOM 865 C C . VAL A 1 109 ? 13.878 7.103 12.776 1.00 66.38 109 VAL A C 1
ATOM 867 O O . VAL A 1 109 ? 14.449 6.923 11.704 1.00 66.38 109 VAL A O 1
ATOM 870 N N . GLY A 1 110 ? 13.047 8.130 12.963 1.00 69.88 110 GLY A N 1
ATOM 871 C CA . GLY A 1 110 ? 12.626 9.081 11.929 1.00 69.88 110 GLY A CA 1
ATOM 872 C C . GLY A 1 110 ? 11.244 8.818 11.319 1.00 69.88 110 GLY A C 1
ATOM 873 O O . GLY A 1 110 ? 10.747 9.670 10.574 1.00 69.88 110 GLY A O 1
ATOM 874 N N . PHE A 1 111 ? 10.604 7.692 11.648 1.00 74.50 111 PHE A N 1
ATOM 875 C CA . PHE A 1 111 ? 9.258 7.332 11.194 1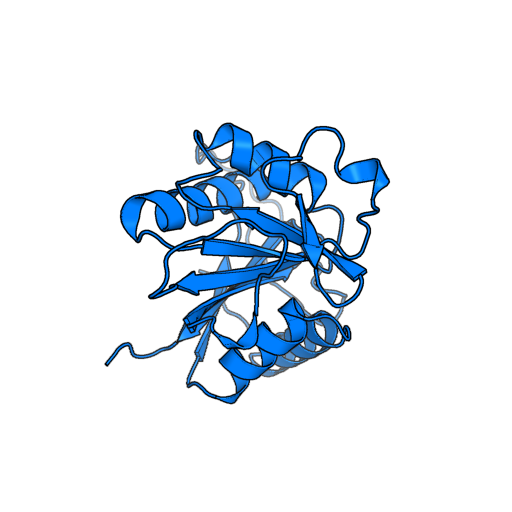.00 74.50 111 PHE A CA 1
ATOM 876 C C . PHE A 1 111 ? 8.355 6.858 12.340 1.00 74.50 111 PHE A C 1
ATOM 878 O O . PHE A 1 111 ? 7.381 6.147 12.125 1.00 74.50 111 PHE A O 1
ATOM 885 N N . GLU A 1 112 ? 8.600 7.302 13.568 1.00 76.56 112 GLU A N 1
ATOM 886 C CA . GLU A 1 112 ? 7.970 6.793 14.798 1.00 76.56 112 GLU A CA 1
ATOM 887 C C . GLU A 1 112 ? 6.438 6.944 14.818 1.00 76.56 112 GLU A C 1
ATOM 889 O O . GLU A 1 112 ? 5.728 6.275 15.567 1.00 76.56 112 GLU A O 1
ATOM 894 N N . LYS A 1 113 ? 5.904 7.854 13.999 1.00 79.94 113 LYS A N 1
ATOM 895 C CA . LYS A 1 113 ? 4.459 8.083 13.859 1.00 79.94 113 LYS A CA 1
ATOM 896 C C . LYS A 1 113 ? 3.789 7.136 12.869 1.00 79.94 113 LYS A C 1
ATOM 898 O O . LYS A 1 113 ? 2.559 7.079 12.839 1.00 79.94 113 LYS A O 1
ATOM 903 N N . THR A 1 114 ? 4.563 6.466 12.026 1.00 81.69 114 THR A N 1
ATOM 904 C CA . THR A 1 114 ? 4.076 5.706 10.871 1.00 81.69 114 THR A CA 1
ATOM 905 C C . THR A 1 114 ? 4.632 4.294 10.803 1.00 81.69 114 THR A C 1
ATOM 907 O O . THR A 1 114 ? 3.949 3.469 10.221 1.00 81.69 114 THR A O 1
ATOM 910 N N . SER A 1 115 ? 5.793 4.000 11.383 1.00 81.25 115 SER A N 1
ATOM 911 C CA . SER A 1 115 ? 6.425 2.678 11.379 1.00 81.25 115 SER A CA 1
ATOM 912 C C . SER A 1 115 ? 6.173 1.933 12.675 1.00 81.25 115 SER A C 1
ATOM 914 O O . SER A 1 115 ? 6.341 2.498 13.755 1.00 81.25 115 SER A O 1
ATOM 916 N N . PHE A 1 116 ? 5.842 0.650 12.571 1.00 78.69 116 PHE A N 1
ATOM 917 C CA . PHE A 1 116 ? 5.479 -0.188 13.705 1.00 78.69 116 PHE A CA 1
ATOM 918 C C . PHE A 1 116 ? 5.970 -1.616 13.508 1.00 78.69 116 PHE A C 1
ATOM 920 O O . PHE A 1 116 ? 6.006 -2.108 12.385 1.00 78.69 116 PHE A O 1
ATOM 927 N N . ILE A 1 117 ? 6.280 -2.295 14.609 1.00 77.06 117 ILE A N 1
ATOM 928 C CA . ILE A 1 117 ? 6.468 -3.746 14.623 1.00 77.06 117 ILE A CA 1
ATOM 929 C C . ILE A 1 117 ? 5.143 -4.372 15.051 1.00 77.06 117 ILE A C 1
ATOM 931 O O . ILE A 1 117 ? 4.604 -4.033 16.106 1.00 77.06 117 ILE A O 1
ATOM 935 N N . ASN A 1 118 ? 4.571 -5.234 14.212 1.00 74.56 118 ASN A N 1
ATOM 936 C CA . ASN A 1 118 ? 3.297 -5.881 14.516 1.00 74.56 118 ASN A CA 1
ATOM 937 C C . ASN A 1 118 ? 3.474 -7.104 15.445 1.00 74.56 118 ASN A C 1
ATOM 939 O O . ASN A 1 118 ? 4.585 -7.488 15.805 1.00 74.56 118 ASN A O 1
ATOM 943 N N . LYS A 1 119 ? 2.365 -7.771 15.804 1.00 72.50 119 LYS A N 1
ATOM 944 C CA . LYS A 1 119 ? 2.358 -8.970 16.674 1.00 72.50 119 LYS A CA 1
ATOM 945 C C . LYS A 1 119 ? 3.162 -10.169 16.140 1.00 72.50 119 LYS A C 1
ATOM 947 O O . LYS A 1 119 ? 3.359 -11.137 16.866 1.00 72.50 119 LYS A O 1
ATOM 952 N N . HIS A 1 120 ? 3.546 -10.133 14.868 1.00 75.94 120 HIS A N 1
ATOM 953 C CA . HIS A 1 120 ? 4.321 -11.160 14.178 1.00 75.94 120 HIS A CA 1
ATOM 954 C C . HIS A 1 120 ? 5.781 -10.739 13.956 1.00 75.94 120 HIS A C 1
ATOM 956 O O . HIS A 1 120 ? 6.469 -11.385 13.176 1.00 75.94 120 HIS A O 1
ATOM 962 N N . GLU A 1 121 ? 6.239 -9.680 14.634 1.00 78.00 121 GLU A N 1
ATOM 963 C CA . GLU A 1 121 ? 7.586 -9.110 14.491 1.00 78.00 121 GLU A CA 1
ATOM 964 C C . GLU A 1 121 ? 7.879 -8.574 13.077 1.00 78.00 121 GLU A C 1
ATOM 966 O O . GLU A 1 121 ? 9.029 -8.406 12.684 1.00 78.00 121 GLU A O 1
ATOM 971 N N . GLU A 1 122 ? 6.834 -8.269 12.302 1.00 80.50 122 GLU A N 1
ATOM 972 C CA . GLU A 1 122 ? 6.965 -7.689 10.966 1.00 80.50 122 GLU A CA 1
ATOM 973 C C . GLU A 1 122 ? 6.940 -6.164 11.071 1.00 80.50 122 GLU A C 1
ATOM 975 O O . GLU A 1 122 ? 6.057 -5.594 11.727 1.00 80.50 122 GLU A O 1
ATOM 980 N N . MET A 1 123 ? 7.876 -5.503 10.389 1.00 81.62 123 MET A N 1
ATOM 981 C CA . MET A 1 123 ? 7.837 -4.056 10.242 1.00 81.62 123 MET A CA 1
ATOM 982 C C . MET A 1 123 ? 6.772 -3.670 9.220 1.00 81.62 123 MET A C 1
ATOM 984 O O . MET A 1 123 ? 6.763 -4.125 8.079 1.00 81.62 123 MET A O 1
ATOM 988 N N . VAL A 1 124 ? 5.857 -2.814 9.651 1.00 84.19 124 VAL A N 1
ATOM 989 C CA . VAL A 1 124 ? 4.781 -2.285 8.825 1.00 84.19 124 VAL A CA 1
ATOM 990 C C . VAL A 1 124 ? 4.740 -0.780 8.958 1.00 84.19 124 VAL A C 1
ATOM 992 O O . VAL A 1 124 ? 4.972 -0.225 10.034 1.00 84.19 124 VAL A O 1
ATOM 995 N N . HIS A 1 125 ? 4.358 -0.113 7.879 1.00 86.38 125 HIS A N 1
ATOM 996 C CA . HIS A 1 125 ? 4.015 1.297 7.948 1.00 86.38 125 HIS A CA 1
ATOM 997 C C . HIS A 1 125 ? 2.504 1.464 7.910 1.00 86.38 125 HIS A C 1
ATOM 999 O O . HIS A 1 125 ? 1.807 0.759 7.186 1.00 86.38 125 HIS A O 1
ATOM 1005 N N . ILE A 1 126 ? 1.972 2.420 8.657 1.00 87.62 126 ILE A N 1
ATOM 1006 C CA . ILE A 1 126 ? 0.560 2.781 8.637 1.00 87.62 126 ILE A CA 1
ATOM 1007 C C . ILE A 1 126 ? 0.453 4.283 8.413 1.00 87.62 126 ILE A C 1
ATOM 1009 O O . ILE A 1 126 ? 0.995 5.079 9.175 1.00 87.62 126 ILE A O 1
ATOM 1013 N N . ALA A 1 127 ? -0.285 4.678 7.381 1.00 89.50 127 ALA A N 1
ATOM 1014 C CA . ALA A 1 127 ? -0.605 6.059 7.056 1.00 89.50 127 ALA A CA 1
ATOM 1015 C C . ALA A 1 127 ? -2.116 6.293 7.140 1.00 89.50 127 ALA A C 1
ATOM 1017 O O . ALA A 1 127 ? -2.911 5.619 6.486 1.00 89.50 127 ALA A O 1
ATOM 1018 N N . CYS A 1 128 ? -2.516 7.287 7.923 1.00 89.44 128 CYS A N 1
ATOM 1019 C CA . CYS A 1 128 ? -3.894 7.731 8.088 1.00 89.44 128 CYS A CA 1
ATOM 1020 C C . CYS A 1 128 ? -3.927 9.226 8.449 1.00 89.44 128 CYS A C 1
ATOM 1022 O O . CYS A 1 128 ? -2.891 9.835 8.725 1.00 89.44 128 CYS A O 1
ATOM 1024 N N . LYS A 1 129 ? -5.119 9.834 8.515 1.00 88.00 129 LYS A N 1
ATOM 1025 C CA . LYS A 1 129 ? -5.255 11.266 8.853 1.00 88.00 129 LYS A CA 1
ATOM 1026 C C . LYS A 1 129 ? -4.638 11.654 10.199 1.00 88.00 129 LYS A C 1
ATOM 1028 O O . LYS A 1 129 ? -4.286 12.812 10.390 1.00 88.00 129 LYS A O 1
ATOM 1033 N N . LYS A 1 130 ? -4.541 10.716 11.149 1.00 85.38 130 LYS A N 1
ATOM 1034 C CA . LYS A 1 130 ? -4.010 10.993 12.493 1.00 85.38 130 LYS A CA 1
ATOM 1035 C C . LYS A 1 130 ? -2.487 11.125 12.523 1.00 85.38 130 LYS A C 1
ATOM 1037 O O . LYS A 1 130 ? -1.977 11.803 13.408 1.00 85.38 130 LYS A O 1
ATOM 1042 N N . ASN A 1 131 ? -1.773 10.471 11.606 1.00 85.44 131 ASN A N 1
ATOM 1043 C CA . ASN A 1 131 ? -0.309 10.407 11.637 1.00 85.44 131 ASN A CA 1
ATOM 1044 C C . ASN A 1 131 ? 0.387 10.942 10.378 1.00 85.44 131 ASN A C 1
ATOM 1046 O O . ASN A 1 131 ? 1.589 11.179 10.428 1.00 85.44 131 ASN A O 1
ATOM 1050 N N . ILE A 1 132 ? -0.357 11.200 9.301 1.00 87.44 132 ILE A N 1
ATOM 1051 C CA . ILE A 1 132 ? 0.120 11.922 8.121 1.00 87.44 132 ILE A CA 1
ATOM 1052 C C . ILE A 1 132 ? -0.558 13.288 8.071 1.00 87.44 132 ILE A C 1
ATOM 1054 O O . ILE A 1 132 ? -1.752 13.400 7.796 1.00 87.44 132 ILE A O 1
ATOM 1058 N N . SER A 1 133 ? 0.226 14.339 8.299 1.00 85.06 133 SER A N 1
ATOM 1059 C CA . SER A 1 133 ? -0.237 15.732 8.269 1.00 85.06 133 SER A CA 1
ATOM 1060 C C . SER A 1 133 ? -0.096 16.379 6.892 1.00 85.06 133 SER A C 1
ATOM 1062 O O . SER A 1 133 ? -0.741 17.384 6.592 1.00 85.06 133 SER A O 1
ATOM 1064 N N . SER A 1 134 ? 0.759 15.815 6.036 1.00 86.50 134 SER A N 1
ATOM 1065 C CA . SER A 1 134 ? 1.002 16.344 4.702 1.00 86.50 134 SER A CA 1
ATOM 1066 C C . SER A 1 134 ? 1.380 15.255 3.709 1.00 86.50 134 SER A C 1
ATOM 1068 O O . SER A 1 134 ? 1.989 14.239 4.041 1.00 86.50 134 SER A O 1
ATOM 1070 N N . LYS A 1 135 ? 1.108 15.523 2.434 1.00 85.69 135 LYS A N 1
ATOM 1071 C CA . LYS A 1 135 ? 1.558 14.680 1.323 1.00 85.69 135 LYS A CA 1
ATOM 1072 C C . LYS A 1 135 ? 3.079 14.468 1.321 1.00 85.69 135 LYS A C 1
ATOM 1074 O O . LYS A 1 135 ? 3.542 13.410 0.914 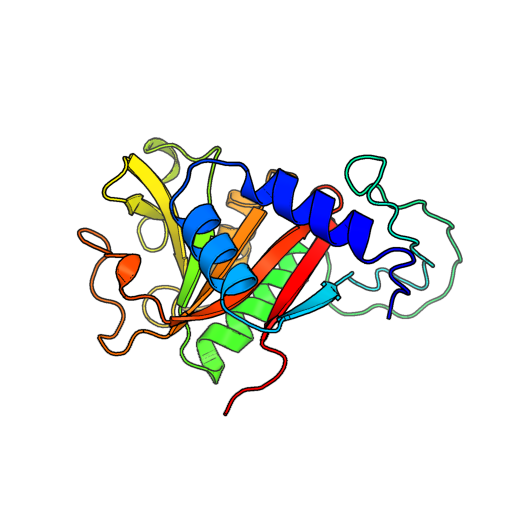1.00 85.69 135 LYS A O 1
ATOM 1079 N N . ASN A 1 136 ? 3.858 15.452 1.778 1.00 85.06 136 ASN A N 1
ATOM 1080 C CA . ASN A 1 136 ? 5.318 15.346 1.820 1.00 85.06 136 ASN A CA 1
ATOM 1081 C C . ASN A 1 136 ? 5.797 14.311 2.848 1.00 85.06 136 ASN A C 1
ATOM 1083 O O . ASN A 1 136 ? 6.799 13.649 2.602 1.00 85.06 136 ASN A O 1
ATOM 1087 N N . GLU A 1 137 ? 5.096 14.145 3.972 1.00 85.38 137 GLU A N 1
ATOM 1088 C CA . GLU A 1 137 ? 5.394 13.070 4.931 1.00 85.38 137 GLU A CA 1
ATOM 1089 C C . GLU A 1 137 ? 5.132 11.700 4.305 1.00 85.38 137 GLU A C 1
ATOM 1091 O O . GLU A 1 137 ? 5.991 10.825 4.359 1.00 85.38 137 GLU A O 1
ATOM 1096 N N . LEU A 1 138 ? 4.006 11.551 3.603 1.00 87.56 138 LEU A N 1
ATOM 1097 C CA . LEU A 1 138 ? 3.690 10.317 2.887 1.00 87.56 138 LEU A CA 1
ATOM 1098 C C . LEU A 1 138 ? 4.698 10.011 1.772 1.00 87.56 138 LEU A C 1
ATOM 1100 O O . LEU A 1 138 ? 5.068 8.861 1.567 1.00 87.56 138 LEU A O 1
ATOM 1104 N N . MET A 1 139 ? 5.182 11.038 1.070 1.00 85.00 139 MET A N 1
ATOM 1105 C CA . MET A 1 139 ? 6.254 10.879 0.088 1.00 85.00 139 MET A CA 1
ATOM 1106 C C . MET A 1 139 ? 7.549 10.364 0.718 1.00 85.00 139 MET A C 1
ATOM 1108 O O . MET A 1 139 ? 8.194 9.512 0.117 1.00 85.00 139 MET A O 1
ATOM 1112 N N . LYS A 1 140 ? 7.939 10.868 1.897 1.00 82.12 140 LYS A N 1
ATOM 1113 C CA . LYS A 1 140 ? 9.134 10.385 2.610 1.00 82.12 140 LYS A CA 1
ATOM 1114 C C . LYS A 1 140 ? 8.979 8.921 3.015 1.00 82.12 140 LYS A C 1
ATOM 1116 O O . LYS A 1 140 ? 9.903 8.147 2.800 1.00 82.12 140 LYS A O 1
ATOM 1121 N N . LEU A 1 141 ? 7.802 8.556 3.526 1.00 83.50 141 LEU A N 1
ATOM 1122 C CA . LEU A 1 141 ? 7.461 7.183 3.900 1.00 83.50 141 LEU A CA 1
ATOM 1123 C C . LEU A 1 141 ? 7.552 6.232 2.704 1.00 83.50 141 LEU A C 1
ATOM 1125 O O . LEU A 1 141 ? 8.209 5.199 2.768 1.00 83.50 141 LEU A O 1
ATOM 1129 N N . ILE A 1 142 ? 6.936 6.615 1.582 1.00 82.50 142 ILE A N 1
ATOM 1130 C CA . ILE A 1 142 ? 7.017 5.849 0.338 1.00 82.50 142 ILE A CA 1
ATOM 1131 C C . ILE A 1 142 ? 8.465 5.774 -0.126 1.00 82.50 142 ILE A C 1
ATOM 1133 O O . ILE A 1 142 ? 8.910 4.710 -0.501 1.00 82.50 142 ILE A O 1
ATOM 1137 N N . PHE A 1 143 ? 9.241 6.855 -0.091 1.00 77.25 143 PHE A N 1
ATOM 1138 C CA . PHE A 1 143 ? 10.634 6.796 -0.533 1.00 77.25 143 PHE A CA 1
ATOM 1139 C C . PHE A 1 143 ? 11.485 5.831 0.306 1.00 77.25 143 PHE A C 1
ATOM 1141 O O . PHE A 1 143 ? 12.304 5.117 -0.263 1.00 77.25 143 PHE A O 1
ATOM 1148 N N . ALA A 1 144 ? 11.263 5.781 1.622 1.00 70.69 144 ALA A N 1
ATOM 1149 C CA . ALA A 1 144 ? 11.943 4.842 2.510 1.00 70.69 144 ALA A CA 1
ATOM 1150 C C . ALA A 1 144 ? 11.515 3.382 2.276 1.00 70.69 144 ALA A C 1
ATOM 1152 O O . ALA A 1 144 ? 12.365 2.502 2.264 1.00 70.69 144 ALA A O 1
ATOM 1153 N N . SER A 1 145 ? 10.227 3.140 2.011 1.00 69.44 145 SER A N 1
ATOM 1154 C CA . SER A 1 145 ? 9.660 1.789 1.830 1.00 69.44 145 SER A CA 1
ATOM 1155 C C . SER A 1 145 ? 9.683 1.270 0.384 1.00 69.44 145 SER A C 1
ATOM 1157 O O . SER A 1 145 ? 9.545 0.075 0.141 1.00 69.44 145 SER A O 1
ATOM 1159 N N . LYS A 1 146 ? 9.861 2.137 -0.621 1.00 61.59 146 LYS A N 1
ATOM 1160 C CA . LYS A 1 146 ? 9.747 1.792 -2.055 1.00 61.59 146 LYS A CA 1
ATOM 1161 C C . LYS A 1 146 ? 11.006 1.126 -2.625 1.00 61.59 146 LYS A C 1
ATOM 1163 O O . LYS A 1 146 ? 11.166 1.026 -3.838 1.00 61.59 146 LYS A O 1
ATOM 1168 N N . VAL A 1 147 ? 11.922 0.637 -1.803 1.00 51.53 147 VAL A N 1
ATOM 1169 C CA . VAL A 1 147 ? 13.160 0.032 -2.314 1.00 51.53 147 VAL A CA 1
ATOM 1170 C C . VAL A 1 147 ? 12.987 -1.466 -2.590 1.00 51.53 147 VAL A C 1
ATOM 1172 O O . VAL A 1 147 ? 13.818 -2.258 -2.171 1.00 51.53 147 VAL A O 1
ATOM 1175 N N . SER A 1 148 ? 11.931 -1.894 -3.296 1.00 55.25 148 SER A N 1
ATOM 1176 C CA . SER A 1 148 ? 11.940 -3.211 -3.953 1.00 55.25 148 SER A CA 1
ATOM 1177 C C . SER A 1 148 ? 10.818 -3.401 -4.987 1.00 55.25 148 SER A C 1
ATOM 1179 O O . SER A 1 148 ? 9.801 -2.708 -4.999 1.00 55.25 148 SER A O 1
ATOM 1181 N N . TRP A 1 149 ? 11.009 -4.408 -5.840 1.00 62.91 149 TRP A N 1
ATOM 1182 C CA . TRP A 1 149 ? 9.986 -5.070 -6.658 1.00 62.91 149 TRP A CA 1
ATOM 1183 C C . TRP A 1 149 ? 8.796 -5.604 -5.829 1.00 62.91 149 TRP A C 1
ATOM 1185 O O . TRP A 1 149 ? 7.728 -5.861 -6.376 1.00 62.91 149 TRP A O 1
ATOM 1195 N N . HIS A 1 150 ? 8.958 -5.721 -4.509 1.00 77.25 150 HIS A N 1
ATOM 1196 C CA . HIS A 1 150 ? 7.985 -6.209 -3.543 1.00 77.25 150 HIS A CA 1
ATOM 1197 C C . HIS A 1 150 ? 7.430 -5.049 -2.694 1.00 77.25 150 HIS A C 1
ATOM 1199 O O . HIS A 1 150 ? 7.629 -4.964 -1.487 1.00 77.25 150 HIS A O 1
ATOM 1205 N N . PHE A 1 151 ? 6.738 -4.108 -3.335 1.00 86.12 151 PHE A N 1
ATOM 1206 C CA . PHE A 1 151 ? 5.914 -3.137 -2.613 1.00 86.12 151 PHE A CA 1
ATOM 1207 C C . PHE A 1 151 ? 4.480 -3.662 -2.536 1.00 86.12 151 PHE A C 1
ATOM 1209 O O . PHE A 1 151 ? 3.874 -3.936 -3.572 1.00 86.12 151 PHE A O 1
ATOM 1216 N N . VAL A 1 152 ? 3.908 -3.754 -1.336 1.00 90.50 152 VAL A N 1
ATOM 1217 C CA . VAL A 1 152 ? 2.493 -4.099 -1.148 1.00 90.50 152 VAL A CA 1
ATOM 1218 C C . VAL A 1 152 ? 1.864 -3.102 -0.188 1.00 90.50 152 VAL A C 1
ATOM 1220 O O . VAL A 1 152 ? 2.350 -2.884 0.920 1.00 90.50 152 VAL A O 1
ATOM 1223 N N . CYS A 1 153 ? 0.761 -2.496 -0.617 1.00 92.12 153 CYS A N 1
ATOM 1224 C CA . CYS A 1 153 ? -0.037 -1.609 0.207 1.00 92.12 153 CYS A CA 1
ATOM 1225 C C . CYS A 1 153 ? -1.502 -2.038 0.199 1.00 92.12 153 CYS A C 1
ATOM 1227 O O . CYS A 1 153 ? -2.114 -2.216 -0.853 1.00 92.12 153 CYS A O 1
ATOM 1229 N N . VAL A 1 154 ? -2.074 -2.171 1.389 1.00 93.12 154 VAL A N 1
ATOM 1230 C CA . VAL A 1 154 ? -3.495 -2.437 1.601 1.00 93.12 154 VAL A CA 1
ATOM 1231 C C . VAL A 1 154 ? -4.174 -1.132 2.005 1.00 93.12 154 VAL A C 1
ATOM 1233 O O . VAL A 1 154 ? -3.742 -0.465 2.945 1.00 93.12 154 VAL A O 1
ATOM 1236 N N . ILE A 1 155 ? -5.251 -0.773 1.306 1.00 93.25 155 ILE A N 1
ATOM 1237 C CA . ILE A 1 155 ? -6.102 0.379 1.616 1.00 93.25 155 ILE A CA 1
ATOM 1238 C C . ILE A 1 155 ? -7.402 -0.141 2.219 1.00 93.25 155 ILE A C 1
ATOM 1240 O O . ILE A 1 155 ? -8.131 -0.909 1.583 1.00 93.25 155 ILE A O 1
ATOM 1244 N N . ALA A 1 156 ? -7.706 0.280 3.442 1.00 90.62 156 ALA A N 1
ATOM 1245 C CA . ALA A 1 156 ? -8.807 -0.270 4.219 1.00 90.62 156 ALA A CA 1
ATOM 1246 C C . ALA A 1 156 ? -9.541 0.789 5.050 1.00 90.62 156 ALA A C 1
ATOM 1248 O O . ALA A 1 156 ? -9.008 1.855 5.361 1.00 90.62 156 ALA A O 1
ATOM 1249 N N . TYR A 1 157 ? -10.769 0.454 5.443 1.00 84.88 157 TYR A N 1
ATOM 1250 C CA . TYR A 1 157 ? -11.515 1.176 6.474 1.00 84.88 157 TYR A CA 1
ATOM 1251 C C . TYR A 1 157 ? -11.402 0.453 7.812 1.00 84.88 157 TYR A C 1
ATOM 1253 O O . TYR A 1 157 ? -11.221 -0.766 7.867 1.00 84.88 157 TYR A O 1
ATOM 1261 N N . THR A 1 158 ? -11.595 1.209 8.889 1.00 73.00 158 THR A N 1
ATOM 1262 C CA . THR A 1 158 ? -11.793 0.671 10.235 1.00 73.00 158 THR A CA 1
ATOM 1263 C C . THR A 1 158 ? -13.024 1.307 10.866 1.00 73.00 158 THR A C 1
ATOM 1265 O O . THR A 1 158 ? -13.137 2.530 10.931 1.00 73.00 158 THR A O 1
ATOM 1268 N N . ASP A 1 159 ? -13.939 0.480 11.370 1.00 67.56 159 ASP A N 1
ATOM 1269 C CA . ASP A 1 159 ? -15.113 0.964 12.108 1.00 67.56 159 ASP A CA 1
ATOM 1270 C C . ASP A 1 159 ? -14.722 1.509 13.495 1.00 67.56 159 ASP A C 1
ATOM 1272 O O . ASP A 1 159 ? -15.434 2.321 14.079 1.00 67.56 159 ASP A O 1
ATOM 1276 N N . LYS A 1 160 ? -13.583 1.060 14.039 1.00 61.81 160 LYS A N 1
ATOM 1277 C CA . LYS A 1 160 ? -13.117 1.395 15.395 1.00 61.81 160 LYS A CA 1
ATOM 1278 C C . LYS A 1 160 ? -12.212 2.635 15.431 1.00 61.81 160 LYS A C 1
ATOM 1280 O O . LYS A 1 160 ? -11.728 3.016 16.495 1.00 61.81 160 LYS A O 1
ATOM 1285 N N . GLY A 1 161 ? -11.971 3.264 14.277 1.00 56.41 161 GLY A N 1
ATOM 1286 C CA . GLY A 1 161 ? -10.919 4.264 14.112 1.00 56.41 161 GLY A CA 1
ATOM 1287 C C . GLY A 1 161 ? -9.516 3.655 14.254 1.00 56.41 161 GLY A C 1
ATOM 1288 O O . GLY A 1 161 ? -9.340 2.512 14.676 1.00 56.41 161 GLY A O 1
ATOM 1289 N N . PHE A 1 162 ? -8.483 4.413 13.886 1.00 59.50 162 PHE A N 1
ATOM 1290 C CA . PHE A 1 162 ? -7.107 4.034 14.210 1.00 59.50 162 PHE A CA 1
ATOM 1291 C C . PHE A 1 162 ? -6.862 4.303 15.702 1.00 59.50 162 PHE A C 1
ATOM 1293 O O . PHE A 1 162 ? -6.841 5.467 16.123 1.00 59.50 162 PHE A O 1
ATOM 1300 N N . THR A 1 163 ? -6.755 3.244 16.503 1.00 54.06 163 THR A N 1
ATOM 1301 C CA . THR A 1 163 ? -6.152 3.286 17.843 1.00 54.06 163 THR A CA 1
ATOM 1302 C C . THR A 1 163 ? -4.691 2.865 17.720 1.00 54.06 163 THR A C 1
ATOM 1304 O O . THR A 1 163 ? -4.305 2.271 16.717 1.00 54.06 163 THR A O 1
ATOM 1307 N N . THR A 1 164 ? -3.862 3.309 18.659 1.00 52.34 164 THR A N 1
ATOM 1308 C CA . THR A 1 164 ? -2.402 3.203 18.606 1.00 52.34 164 THR A CA 1
ATOM 1309 C C . THR A 1 164 ? -1.894 1.788 18.270 1.00 52.34 164 THR A C 1
ATOM 1311 O O . THR A 1 164 ? -2.577 0.794 18.505 1.00 52.34 164 THR A O 1
ATOM 1314 N N . PRO A 1 165 ? -0.682 1.691 17.710 1.00 51.62 165 PRO A N 1
ATOM 1315 C CA . PRO A 1 165 ? -0.219 0.560 16.900 1.00 51.62 165 PRO A CA 1
ATOM 1316 C C . PRO A 1 165 ? 0.212 -0.677 17.692 1.00 51.62 165 PRO A C 1
ATOM 1318 O O . PRO A 1 165 ? 0.452 -1.721 17.095 1.00 51.62 165 PRO A O 1
ATOM 1321 N N . GLU A 1 166 ? 0.288 -0.576 19.019 1.00 44.25 166 GLU A N 1
ATOM 1322 C CA . GLU A 1 166 ? 0.766 -1.645 19.907 1.00 44.25 166 GLU A CA 1
ATOM 1323 C C . GLU A 1 166 ? -0.100 -2.917 19.822 1.00 44.25 166 GLU A C 1
ATOM 1325 O O . GLU A 1 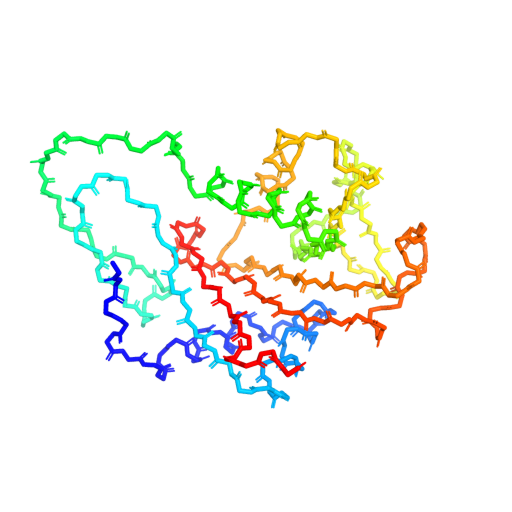166 ? 0.372 -4.001 20.142 1.00 44.25 166 GLU A O 1
ATOM 1330 N N . TYR A 1 167 ? -1.341 -2.804 19.332 1.00 47.06 167 TYR A N 1
ATOM 1331 C CA . TYR A 1 167 ? -2.249 -3.927 19.086 1.00 47.06 167 TYR A CA 1
ATOM 1332 C C . TYR A 1 167 ? -3.116 -3.670 17.848 1.00 47.06 167 TYR A C 1
ATOM 1334 O O . TYR A 1 167 ? -4.329 -3.476 17.944 1.00 47.06 167 TYR A O 1
ATOM 1342 N N . TYR A 1 168 ? -2.514 -3.650 16.657 1.00 54.91 168 TYR A N 1
ATOM 1343 C CA . TYR A 1 168 ? -3.306 -3.634 15.427 1.00 54.91 168 TYR A CA 1
ATOM 1344 C C . TYR A 1 168 ? -3.678 -5.061 15.003 1.00 54.91 168 TYR A C 1
ATOM 1346 O O . TYR A 1 168 ? -2.899 -5.768 14.362 1.00 54.91 168 TYR A O 1
ATOM 1354 N N . GLU A 1 169 ? -4.884 -5.505 15.364 1.00 56.38 169 GLU A N 1
ATOM 1355 C CA . GLU A 1 169 ? -5.463 -6.735 14.820 1.00 56.38 169 GLU A CA 1
ATOM 1356 C C . GLU A 1 169 ? -5.885 -6.504 13.366 1.00 56.38 169 GLU A C 1
ATOM 1358 O O . GLU A 1 169 ? -6.960 -5.971 13.066 1.00 56.38 169 GLU A O 1
ATOM 1363 N N . THR A 1 170 ? -5.024 -6.938 12.449 1.00 57.81 170 THR A N 1
ATOM 1364 C CA . THR A 1 170 ? -5.261 -6.906 11.000 1.00 57.81 170 THR A CA 1
ATOM 1365 C C . THR A 1 170 ? -6.493 -7.701 10.568 1.00 57.81 170 THR A C 1
ATOM 1367 O O . THR A 1 170 ? -7.038 -7.436 9.502 1.00 57.81 170 THR A O 1
ATOM 1370 N N . ASP A 1 171 ? -6.998 -8.592 11.423 1.00 57.34 171 ASP A N 1
ATOM 1371 C CA . ASP A 1 171 ? -8.205 -9.396 11.203 1.00 57.34 171 ASP A CA 1
ATOM 1372 C C . ASP A 1 171 ? -9.497 -8.553 11.127 1.00 57.34 171 ASP A C 1
ATOM 1374 O O . ASP A 1 171 ? -10.524 -9.024 10.644 1.00 57.34 171 ASP A O 1
ATOM 1378 N N . SER A 1 172 ? -9.457 -7.290 11.569 1.00 64.81 172 SER A N 1
ATOM 1379 C CA . SER A 1 172 ? -10.602 -6.365 11.534 1.00 64.81 172 SER A CA 1
ATOM 1380 C C . SER A 1 172 ? -10.620 -5.408 10.332 1.00 64.81 172 SER A C 1
ATOM 1382 O O . SER A 1 172 ? -11.515 -4.565 10.219 1.00 64.81 172 SER A O 1
ATOM 1384 N N . LEU A 1 173 ? -9.646 -5.524 9.423 1.00 74.81 173 LEU A N 1
ATOM 1385 C CA . LEU A 1 173 ? -9.507 -4.638 8.272 1.00 74.81 173 LEU A CA 1
ATOM 1386 C C . LEU A 1 173 ? -10.555 -4.913 7.196 1.00 74.81 173 LEU A C 1
ATOM 1388 O O . LEU A 1 173 ? -10.593 -5.980 6.586 1.00 74.81 173 LEU A O 1
ATOM 1392 N N . LYS A 1 174 ? -11.347 -3.891 6.864 1.00 86.00 174 LYS A N 1
ATOM 1393 C CA . LYS A 1 174 ? -12.199 -3.917 5.671 1.00 86.00 174 LYS A CA 1
ATOM 1394 C C . LYS A 1 174 ? -11.403 -3.406 4.479 1.00 86.00 174 LYS A C 1
ATOM 1396 O O . LYS A 1 174 ? -11.459 -2.219 4.149 1.00 86.00 174 LYS A O 1
ATOM 1401 N N . VAL A 1 175 ? -10.625 -4.302 3.875 1.00 90.94 175 VAL A N 1
ATOM 1402 C CA . VAL A 1 175 ? -9.823 -4.000 2.682 1.00 90.94 175 VAL A CA 1
ATOM 1403 C C . VAL A 1 175 ? -10.732 -3.592 1.523 1.00 90.94 175 VAL A C 1
ATOM 1405 O O . VAL A 1 175 ? -11.733 -4.251 1.242 1.00 90.94 175 VAL A O 1
ATOM 1408 N N . LYS A 1 176 ? -10.377 -2.496 0.850 1.00 90.81 176 LYS A N 1
ATOM 1409 C CA . LYS A 1 176 ? -11.078 -1.989 -0.338 1.00 90.81 176 LYS A CA 1
ATOM 1410 C C . LYS A 1 176 ? -10.234 -2.004 -1.594 1.00 90.81 176 LYS A C 1
ATOM 1412 O O . LYS A 1 176 ? -10.769 -2.215 -2.680 1.00 90.81 176 LYS A O 1
ATOM 1417 N N . GLU A 1 177 ? -8.945 -1.734 -1.454 1.00 94.19 177 GLU A N 1
ATOM 1418 C CA . GLU A 1 177 ? -8.021 -1.712 -2.578 1.00 94.19 177 GLU A CA 1
ATOM 1419 C C . GLU A 1 177 ? -6.668 -2.266 -2.138 1.00 94.19 177 GLU A C 1
ATOM 1421 O O . GLU A 1 177 ? -6.265 -2.114 -0.983 1.00 94.19 177 GLU A O 1
ATOM 1426 N N . VAL A 1 178 ? -5.958 -2.883 -3.076 1.00 94.12 178 VAL A N 1
ATOM 1427 C CA . VAL A 1 178 ? -4.570 -3.315 -2.899 1.00 94.12 178 VAL A CA 1
ATOM 1428 C C . VAL A 1 178 ? -3.732 -2.635 -3.971 1.00 94.12 178 VAL A C 1
ATOM 1430 O O . VAL A 1 178 ? -4.127 -2.592 -5.134 1.00 94.12 178 VAL A O 1
ATOM 1433 N N . VAL A 1 179 ? -2.582 -2.092 -3.594 1.00 92.25 179 VAL A N 1
ATOM 1434 C CA . VAL A 1 179 ? -1.606 -1.507 -4.512 1.00 92.25 179 VAL A CA 1
ATOM 1435 C C . VAL A 1 179 ? -0.341 -2.345 -4.451 1.00 92.25 179 VAL A C 1
ATOM 1437 O O . VAL A 1 179 ? 0.240 -2.515 -3.384 1.00 92.25 179 VAL A O 1
ATOM 1440 N N . ILE A 1 180 ? 0.081 -2.862 -5.598 1.00 89.75 180 ILE A N 1
ATOM 1441 C CA . ILE A 1 180 ? 1.236 -3.748 -5.727 1.00 89.75 180 ILE A CA 1
ATOM 1442 C C . ILE A 1 180 ? 2.277 -3.053 -6.599 1.00 89.75 180 ILE A C 1
ATOM 1444 O O . ILE A 1 180 ? 1.950 -2.550 -7.672 1.00 89.75 180 ILE A O 1
ATOM 1448 N N . GLY A 1 181 ? 3.523 -2.994 -6.139 1.00 85.19 181 GLY A N 1
ATOM 1449 C CA . GLY A 1 181 ? 4.655 -2.507 -6.919 1.00 85.19 181 GLY A CA 1
ATOM 1450 C C . GLY A 1 181 ? 4.885 -3.372 -8.149 1.00 85.19 181 GLY A C 1
ATOM 1451 O O . GLY A 1 181 ? 4.753 -4.591 -8.102 1.00 85.19 181 GLY A O 1
ATOM 1452 N N . ALA A 1 182 ? 5.226 -2.736 -9.261 1.00 78.50 182 ALA A N 1
ATOM 1453 C CA . ALA A 1 182 ? 5.619 -3.397 -10.495 1.00 78.50 182 ALA A CA 1
ATOM 1454 C C . ALA A 1 182 ? 6.762 -2.628 -11.163 1.00 78.50 182 ALA A C 1
ATOM 1456 O O . ALA A 1 182 ? 7.012 -1.462 -10.841 1.00 78.50 182 ALA A O 1
ATOM 1457 N N . CYS A 1 183 ? 7.462 -3.285 -12.092 1.00 72.44 183 CYS A N 1
ATOM 1458 C CA . CYS A 1 183 ? 8.545 -2.678 -12.870 1.00 72.44 183 CYS A CA 1
ATOM 1459 C C . CYS A 1 183 ? 9.623 -2.024 -11.983 1.00 72.44 183 CYS A C 1
ATOM 1461 O O . CYS A 1 183 ? 9.944 -0.857 -12.188 1.00 72.44 183 CYS A O 1
ATOM 1463 N N . ASP A 1 184 ? 10.110 -2.715 -10.946 1.00 71.69 184 ASP A N 1
ATOM 1464 C CA . ASP A 1 184 ? 11.096 -2.172 -9.992 1.00 71.69 184 ASP A CA 1
ATOM 1465 C C . ASP A 1 184 ? 10.665 -0.837 -9.339 1.00 71.69 184 ASP A C 1
ATOM 1467 O O . ASP A 1 184 ? 11.459 0.078 -9.120 1.00 71.69 184 ASP A O 1
ATOM 1471 N N . GLY A 1 185 ? 9.364 -0.690 -9.061 1.00 70.31 185 GLY A N 1
ATOM 1472 C CA . GLY A 1 185 ? 8.787 0.528 -8.482 1.00 70.31 185 GLY A CA 1
ATOM 1473 C C . GLY A 1 185 ? 8.548 1.656 -9.498 1.00 70.31 185 GLY A C 1
ATOM 1474 O O . GLY A 1 185 ? 8.185 2.776 -9.113 1.00 70.31 185 GLY A O 1
ATOM 1475 N N . GLU A 1 186 ? 8.723 1.401 -10.796 1.00 73.31 186 GLU A N 1
ATOM 1476 C CA . GLU A 1 186 ? 8.337 2.321 -11.874 1.00 73.31 186 GLU A CA 1
ATOM 1477 C C . GLU A 1 186 ? 6.852 2.207 -12.263 1.00 73.31 186 GLU A C 1
ATOM 1479 O O . GLU A 1 186 ? 6.360 3.032 -13.038 1.00 73.31 186 GLU A O 1
ATOM 1484 N N . ALA A 1 187 ? 6.131 1.230 -11.710 1.00 77.25 187 ALA A N 1
ATOM 1485 C CA . ALA A 1 187 ? 4.714 0.991 -11.948 1.00 77.25 187 ALA A CA 1
ATOM 1486 C C . ALA A 1 187 ? 3.993 0.531 -10.678 1.00 77.25 187 ALA A C 1
ATOM 1488 O O . ALA A 1 187 ? 4.618 0.034 -9.740 1.00 77.25 187 ALA A O 1
ATOM 1489 N N . PHE A 1 188 ? 2.666 0.647 -10.681 1.00 84.00 188 PHE A N 1
ATOM 1490 C CA . PHE A 1 188 ? 1.824 0.017 -9.668 1.00 84.00 188 PHE A CA 1
ATOM 1491 C C . PHE A 1 188 ? 0.645 -0.694 -10.319 1.00 84.00 188 PHE A C 1
ATOM 1493 O O . PHE A 1 188 ? 0.047 -0.189 -11.264 1.00 84.00 188 PHE A O 1
ATOM 1500 N N . ILE A 1 189 ? 0.283 -1.855 -9.791 1.00 87.19 189 ILE A N 1
ATOM 1501 C CA . ILE A 1 189 ? -0.970 -2.529 -10.103 1.00 87.19 189 ILE A CA 1
ATOM 1502 C C . ILE A 1 189 ? -1.937 -2.208 -8.972 1.00 87.19 189 ILE A C 1
ATOM 1504 O O . ILE A 1 189 ? -1.690 -2.548 -7.816 1.00 87.19 189 ILE A O 1
ATOM 1508 N N . VAL A 1 190 ? -3.037 -1.541 -9.304 1.00 90.25 190 VAL A N 1
ATOM 1509 C CA . VAL A 1 190 ? -4.110 -1.239 -8.363 1.00 90.25 190 VAL A CA 1
ATOM 1510 C C . VAL A 1 190 ? -5.230 -2.249 -8.554 1.00 90.25 190 VAL A C 1
ATOM 1512 O O . VAL A 1 190 ? -5.875 -2.301 -9.604 1.00 90.25 190 VAL A O 1
ATOM 1515 N N . VAL A 1 191 ? -5.466 -3.038 -7.513 1.00 92.56 191 VAL A N 1
ATOM 1516 C CA . VAL A 1 191 ? -6.508 -4.056 -7.452 1.00 92.56 191 VAL A CA 1
ATOM 1517 C C . VAL A 1 191 ? -7.707 -3.498 -6.698 1.00 92.56 191 VAL A C 1
ATOM 1519 O O . VAL A 1 191 ? -7.581 -3.086 -5.543 1.00 92.56 191 VAL A O 1
ATOM 1522 N N . LYS A 1 192 ? -8.872 -3.464 -7.348 1.00 91.44 192 LYS A N 1
ATOM 1523 C CA . LYS A 1 192 ? -10.111 -2.906 -6.778 1.00 91.44 192 LYS A CA 1
ATOM 1524 C C . LYS A 1 192 ? -11.275 -3.845 -6.994 1.00 91.44 192 LYS A C 1
ATOM 1526 O O . LYS A 1 192 ? -11.377 -4.447 -8.059 1.00 91.44 192 LYS A O 1
ATOM 1531 N N . LYS A 1 193 ? -12.197 -3.889 -6.039 1.00 88.94 193 LYS A N 1
ATOM 1532 C CA . LYS A 1 193 ? -13.473 -4.585 -6.212 1.00 88.94 193 LYS A CA 1
ATOM 1533 C C . LYS A 1 193 ? -14.270 -3.957 -7.365 1.00 88.94 193 LYS A C 1
ATOM 1535 O O . LYS A 1 193 ? -14.357 -2.735 -7.448 1.00 88.94 193 LYS A O 1
ATOM 1540 N N . LEU A 1 194 ? -14.845 -4.781 -8.242 1.00 80.56 194 LEU A N 1
ATOM 1541 C CA . LEU A 1 194 ? -15.612 -4.321 -9.412 1.00 80.56 194 LEU A CA 1
ATOM 1542 C C . LEU A 1 194 ? -16.945 -3.655 -9.037 1.00 80.56 194 LEU A C 1
ATOM 1544 O O . LEU A 1 194 ? -17.420 -2.779 -9.757 1.00 80.56 194 LEU A O 1
ATOM 1548 N N . TYR A 1 195 ? -17.532 -4.046 -7.904 1.00 70.81 195 TYR A N 1
ATOM 1549 C CA . TYR A 1 195 ? -18.832 -3.561 -7.448 1.00 70.81 195 TYR A CA 1
ATOM 1550 C C . TYR A 1 195 ? -18.807 -3.255 -5.946 1.00 70.81 195 TYR A C 1
ATOM 1552 O O . TYR A 1 195 ? -18.601 -4.152 -5.124 1.00 70.81 195 TYR A O 1
ATOM 1560 N N . GLU A 1 196 ? -19.060 -2.000 -5.574 1.00 58.38 196 GLU A N 1
ATOM 1561 C CA . GLU A 1 196 ? -19.484 -1.647 -4.216 1.00 58.38 196 GLU A CA 1
ATOM 1562 C C . GLU A 1 196 ? -21.016 -1.750 -4.183 1.00 58.38 196 GLU A C 1
ATOM 1564 O O . GLU A 1 196 ? -21.692 -1.001 -4.886 1.00 58.38 196 GLU A O 1
ATOM 1569 N N . LYS A 1 197 ? -21.561 -2.737 -3.460 1.00 44.03 197 LYS A N 1
ATOM 1570 C CA . LYS A 1 197 ? -22.993 -2.764 -3.123 1.00 44.03 197 LYS A CA 1
ATOM 1571 C C . LYS A 1 197 ? -23.249 -1.869 -1.922 1.00 44.03 197 LYS A C 1
ATOM 1573 O O . LYS A 1 197 ? -22.398 -1.905 -1.004 1.00 44.03 197 LYS A O 1
#

Secondary structure (DSSP, 8-state):
----S-HHHHHHHHHHHTTS-SHHHHHHHHHHHTS-EEEEEE----SS--EEE-GGGTSPEEE---------S--SHHHHHHHHHHHHHHHH--EEEEE-TT--GGGGTT-TTTEEE-TTS-EEEEE-TTT--SHHHHHHHHHHH--SS--EEEEEE-TT----GGG--GGG-EEEEEEEEEGGGTEEEEEEES---

Organism: NCBI:txid1117313